Protein AF-E9EA15-F1 (afdb_monomer_lite)

Secondary structure (DSSP, 8-state):
----------EEESS--HHHHHHHHHHHHHHHHH-GGG-GGG--EEEEEEEEEEEGGGTEEEEEEEEEESSTT--SSEEEEEE-TTSEEEESSTTSPPEEPPPPPHHHHGGGGGGG-HHHHHHHHHHHHHHHHTT----------------------------TT-EE-TTT--EEEE-TTS-EEEE-TTT--EEEE-TTS-EEE-

pLDDT: mean 80.06, std 21.08, range [27.89, 97.69]

Foldseek 3Di:
DDPPPPQQAADEDDDDQPQQNVLVSVLSSCCCVPVVVLVLSQFRYKYKDDDFQADLPVLRGTWTKMWTGNDNVSDDDGWMWTAAQQQFIDIPDPPRFTARDHGHDCVSCPVNSCSNDVVVSVVSSVVSVVVVVVPPDDDDDDDDDDDDDDDDDDDDPPPDDPPPAWDADPPPRWIWGADPVRFIWTQDPRRRWIWHAPPVRDTGTD

Organism: Metarhizium acridum (strain CQMa 102) (NCBI:txid655827)

Radius of gyration: 21.07 Å; chains: 1; bounding box: 62×51×46 Å

Sequence (206 aa):
MKSTLARFRAKFTGKNVPWVRRIVDQYVAYVEEHHSELKVHKTPYAKFHGDPHASPKTNDPFHASVAFRKKKDFKGSGFSLHVYPDGTVIASKSGFPSLQMPSATAEELGDNAYWLNPQYVQQWKAQNEASSSNQSSSRGGQSSPSRGSSSDKATGKAKASDKAGYQQDPTTGAIYRYLENSAAVYLHPKYQREYYYDEEGTTVWL

Structure (mmCIF, N/CA/C/O backbone):
data_AF-E9EA15-F1
#
_entry.id   AF-E9EA15-F1
#
loop_
_atom_site.group_PDB
_atom_site.id
_atom_site.type_symbol
_atom_site.label_atom_id
_atom_site.label_alt_id
_atom_site.label_comp_id
_atom_site.label_asym_id
_atom_site.label_entity_id
_atom_site.label_seq_id
_atom_site.pdbx_PDB_ins_code
_atom_site.Cartn_x
_atom_site.Cartn_y
_atom_site.Cartn_z
_atom_site.occupancy
_atom_site.B_iso_or_equiv
_atom_site.auth_seq_id
_atom_site.auth_comp_id
_atom_site.auth_asym_id
_atom_site.auth_atom_id
_atom_site.pdbx_PDB_model_num
ATOM 1 N N . MET A 1 1 ? -31.558 12.289 3.381 1.00 40.72 1 MET A N 1
ATOM 2 C CA . MET A 1 1 ? -30.612 11.218 3.765 1.00 40.72 1 MET A CA 1
ATOM 3 C C . MET A 1 1 ? -29.443 11.866 4.495 1.00 40.72 1 MET A C 1
ATOM 5 O O . MET A 1 1 ? -28.728 12.648 3.886 1.00 40.72 1 MET A O 1
ATOM 9 N N . LYS A 1 2 ? -29.309 11.666 5.811 1.00 33.09 2 LYS A N 1
ATOM 10 C CA . LYS A 1 2 ? -28.228 12.277 6.605 1.00 33.09 2 LYS A CA 1
ATOM 11 C C . LYS A 1 2 ? -27.004 11.356 6.565 1.00 33.09 2 LYS A C 1
ATOM 13 O O . LYS A 1 2 ? -26.873 10.496 7.426 1.00 33.09 2 LYS A O 1
ATOM 18 N N . SER A 1 3 ? -26.143 11.502 5.558 1.00 41.38 3 SER A N 1
ATOM 19 C CA . SER A 1 3 ? -24.809 10.890 5.592 1.00 41.38 3 SER A CA 1
ATOM 20 C C . SER A 1 3 ? -23.832 11.883 6.215 1.00 41.38 3 SER A C 1
ATOM 22 O O . SER A 1 3 ? -23.256 12.731 5.541 1.00 41.38 3 SER A O 1
ATOM 24 N N . THR A 1 4 ? -23.703 11.818 7.535 1.00 43.78 4 THR A N 1
ATOM 25 C CA . THR A 1 4 ? -22.655 12.505 8.304 1.00 43.78 4 THR A CA 1
ATOM 26 C C . THR A 1 4 ? -21.905 11.486 9.158 1.00 43.78 4 THR A C 1
ATOM 28 O O . THR A 1 4 ? -21.628 11.709 10.333 1.00 43.78 4 THR A O 1
ATOM 31 N N . LEU A 1 5 ? -21.548 10.340 8.571 1.00 48.16 5 LEU A N 1
ATOM 32 C CA . LEU A 1 5 ? -20.448 9.548 9.112 1.00 48.16 5 LEU A CA 1
ATOM 33 C C . LEU A 1 5 ? -19.171 10.307 8.765 1.00 48.16 5 LEU A C 1
ATOM 35 O O . LEU A 1 5 ? -18.701 10.275 7.629 1.00 48.16 5 LEU A O 1
ATOM 39 N N . ALA A 1 6 ? -18.655 11.063 9.734 1.00 56.94 6 ALA A N 1
ATOM 40 C CA . ALA A 1 6 ? -17.313 11.610 9.650 1.00 56.94 6 ALA A CA 1
ATOM 41 C C . ALA A 1 6 ? -16.367 10.443 9.335 1.00 56.94 6 ALA A C 1
ATOM 43 O O . ALA A 1 6 ? -16.147 9.586 10.192 1.00 56.94 6 ALA A O 1
ATOM 44 N N . ARG A 1 7 ? -15.872 10.380 8.090 1.00 64.06 7 ARG A N 1
ATOM 45 C CA . ARG A 1 7 ? -14.913 9.358 7.661 1.00 64.06 7 ARG A CA 1
ATOM 46 C C . ARG A 1 7 ? -13.749 9.384 8.641 1.00 64.06 7 ARG A C 1
ATOM 48 O O . ARG A 1 7 ? -13.211 10.461 8.927 1.00 64.06 7 ARG A O 1
ATOM 55 N N . PHE A 1 8 ? -13.400 8.228 9.194 1.00 74.06 8 PHE A N 1
ATOM 56 C CA . PHE A 1 8 ? -12.270 8.143 10.099 1.00 74.06 8 PHE A CA 1
ATOM 57 C C . PHE A 1 8 ? -11.029 8.699 9.415 1.00 74.06 8 PHE A C 1
ATOM 59 O O . PHE A 1 8 ? -10.725 8.389 8.264 1.00 74.06 8 PHE A O 1
ATOM 66 N N . ARG A 1 9 ? -10.297 9.529 10.153 1.00 78.81 9 ARG A N 1
ATOM 67 C CA . ARG A 1 9 ? -9.036 10.084 9.690 1.00 78.81 9 ARG A CA 1
ATOM 68 C C . ARG A 1 9 ? -7.976 9.818 10.734 1.00 78.81 9 ARG A C 1
ATOM 70 O O . ARG A 1 9 ? -8.051 10.326 11.857 1.00 78.81 9 ARG A O 1
ATOM 77 N N . ALA A 1 10 ? -6.991 9.015 10.359 1.00 85.06 10 ALA A N 1
ATOM 78 C CA . ALA A 1 10 ? -5.893 8.694 11.246 1.00 85.06 10 ALA A CA 1
ATOM 79 C C . ALA A 1 10 ? -5.070 9.951 11.571 1.00 85.06 10 ALA A C 1
ATOM 81 O O . ALA A 1 10 ? -4.819 10.821 10.732 1.00 85.06 10 ALA A O 1
ATOM 82 N N . LYS A 1 11 ? -4.632 10.049 12.825 1.00 90.12 11 LYS A N 1
ATOM 83 C CA . LYS A 1 11 ? -3.738 11.092 13.325 1.00 90.12 11 LYS A CA 1
ATOM 84 C C . LYS A 1 11 ? -2.304 10.640 13.089 1.00 90.12 11 LYS A C 1
ATOM 86 O O . LYS A 1 11 ? -1.744 9.909 13.908 1.00 90.12 11 LYS A O 1
ATOM 91 N N . PHE A 1 12 ? -1.745 11.051 11.955 1.00 90.94 12 PHE A N 1
ATOM 92 C CA . PHE A 1 12 ? -0.378 10.717 11.566 1.00 90.94 12 PHE A CA 1
ATOM 93 C C . PHE A 1 12 ? 0.666 11.479 12.387 1.00 90.94 12 PHE A C 1
ATOM 95 O O . PHE A 1 12 ? 0.509 12.660 12.694 1.00 90.94 12 PHE A O 1
ATOM 102 N N . THR A 1 13 ? 1.754 10.787 12.704 1.00 89.06 13 THR A N 1
ATOM 103 C CA . THR A 1 13 ? 2.972 11.320 13.323 1.00 89.06 13 THR A CA 1
ATOM 104 C C . THR A 1 13 ? 4.206 10.759 12.609 1.00 89.06 13 THR A C 1
ATOM 106 O O . THR A 1 13 ? 4.121 9.725 11.943 1.00 89.06 13 THR A O 1
ATOM 109 N N . GLY A 1 14 ? 5.358 11.414 12.761 1.00 85.38 14 GLY A N 1
ATOM 110 C CA . GLY A 1 14 ? 6.590 11.048 12.053 1.00 85.38 14 GLY A CA 1
ATOM 111 C C . GLY A 1 14 ? 6.802 11.872 10.782 1.00 85.38 14 GLY A C 1
ATOM 112 O O . GLY A 1 14 ? 6.143 12.895 10.586 1.00 85.38 14 GLY A O 1
ATOM 113 N N . LYS A 1 15 ? 7.751 11.444 9.943 1.00 85.75 15 LYS A N 1
ATOM 114 C CA . LYS A 1 15 ? 8.070 12.132 8.688 1.00 85.75 15 LYS A CA 1
ATOM 115 C C . LYS A 1 15 ? 6.896 12.019 7.719 1.00 85.75 15 LYS A C 1
ATOM 117 O O . LYS A 1 15 ? 6.292 10.958 7.591 1.00 85.75 15 LYS A O 1
ATOM 122 N N . ASN A 1 16 ? 6.556 13.126 7.069 1.00 85.12 16 ASN A N 1
ATOM 123 C CA . ASN A 1 16 ? 5.464 13.151 6.108 1.00 85.12 16 ASN A CA 1
ATOM 124 C C . ASN A 1 16 ? 5.917 12.514 4.790 1.00 85.12 16 ASN A C 1
ATOM 126 O O . ASN A 1 16 ? 6.855 13.008 4.171 1.00 85.12 16 ASN A O 1
ATOM 130 N N . VAL A 1 17 ? 5.225 11.461 4.359 1.00 92.88 17 VAL A N 1
ATOM 131 C CA . VAL A 1 17 ? 5.412 10.834 3.046 1.00 92.88 17 VAL A CA 1
ATOM 132 C C . VAL A 1 17 ? 4.064 10.895 2.313 1.00 92.88 17 VAL A C 1
ATOM 134 O O . VAL A 1 17 ? 3.192 10.064 2.587 1.00 92.88 17 VAL A O 1
ATOM 137 N N . PRO A 1 18 ? 3.831 11.913 1.458 1.00 92.56 18 PRO A N 1
ATOM 138 C CA . PRO A 1 18 ? 2.497 12.228 0.938 1.00 92.56 18 PRO A CA 1
ATOM 139 C C . PRO A 1 18 ? 1.797 11.071 0.217 1.00 92.56 18 PRO A C 1
ATOM 141 O O . PRO A 1 18 ? 0.647 10.772 0.546 1.00 92.56 18 PRO A O 1
ATOM 144 N N . TRP A 1 19 ? 2.495 10.377 -0.687 1.00 94.69 19 TRP A N 1
ATOM 145 C CA . TRP A 1 19 ? 1.922 9.251 -1.433 1.00 94.69 19 TRP A CA 1
ATOM 146 C C . TRP A 1 19 ? 1.496 8.107 -0.509 1.00 94.69 19 TRP A C 1
ATOM 148 O O . TRP A 1 19 ? 0.400 7.568 -0.645 1.00 94.69 19 TRP A O 1
ATOM 158 N N . VAL A 1 20 ? 2.303 7.800 0.513 1.00 96.12 20 VAL A N 1
ATOM 159 C CA . VAL A 1 20 ? 1.968 6.766 1.502 1.00 96.12 20 VAL A CA 1
ATOM 160 C C . VAL A 1 20 ? 0.741 7.183 2.294 1.00 96.12 20 VAL A C 1
ATOM 162 O O . VAL A 1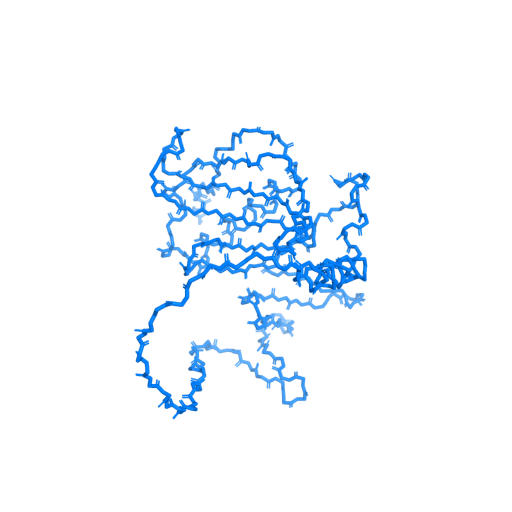 20 ? -0.158 6.376 2.502 1.00 96.12 20 VAL A O 1
ATOM 165 N N . ARG A 1 21 ? 0.670 8.446 2.730 1.00 94.81 21 ARG A N 1
ATOM 166 C CA . ARG A 1 21 ? -0.487 8.952 3.475 1.00 94.81 21 ARG A CA 1
ATOM 167 C C . ARG A 1 21 ? -1.773 8.815 2.663 1.00 94.81 21 ARG A C 1
ATOM 169 O O . ARG A 1 21 ? -2.762 8.329 3.201 1.00 94.81 21 ARG A O 1
ATOM 176 N N . ARG A 1 22 ? -1.744 9.205 1.386 1.00 94.44 22 ARG A N 1
ATOM 177 C CA . ARG A 1 22 ? -2.877 9.079 0.459 1.00 94.44 22 ARG A CA 1
ATOM 178 C C . ARG A 1 22 ? -3.333 7.625 0.330 1.00 94.44 22 ARG A C 1
ATOM 180 O O . ARG A 1 22 ? -4.514 7.344 0.513 1.00 94.44 22 ARG A O 1
ATOM 187 N N . ILE A 1 23 ? -2.400 6.710 0.067 1.00 95.50 23 ILE A N 1
ATOM 188 C CA . ILE A 1 23 ? -2.689 5.276 -0.078 1.00 95.50 23 ILE A CA 1
ATOM 189 C C . ILE A 1 23 ? -3.246 4.686 1.223 1.00 95.50 23 ILE A C 1
ATOM 191 O O . ILE A 1 23 ? -4.215 3.931 1.205 1.00 95.50 23 ILE A O 1
ATOM 195 N N . VAL A 1 24 ? -2.674 5.052 2.370 1.00 95.44 24 VAL A N 1
ATOM 196 C CA . VAL A 1 24 ? -3.135 4.580 3.679 1.00 95.44 24 VAL A CA 1
ATOM 197 C C . VAL A 1 24 ? -4.527 5.111 4.014 1.00 95.44 24 VAL A C 1
ATOM 199 O O . VAL A 1 24 ? -5.347 4.350 4.523 1.00 95.44 24 VAL A O 1
ATOM 202 N N . ASP A 1 25 ? -4.819 6.380 3.723 1.00 93.38 25 ASP A N 1
ATOM 203 C CA . ASP A 1 25 ? -6.155 6.949 3.928 1.00 93.38 25 ASP A CA 1
ATOM 204 C C . ASP A 1 25 ? -7.203 6.196 3.076 1.00 93.38 25 ASP A C 1
ATOM 206 O O . ASP A 1 25 ? -8.284 5.882 3.575 1.00 93.38 25 ASP A O 1
ATOM 210 N N . GLN A 1 26 ? -6.869 5.823 1.832 1.00 92.88 26 GLN A N 1
ATOM 211 C CA . GLN A 1 26 ? -7.737 5.010 0.964 1.00 92.88 26 GLN A CA 1
ATOM 212 C C . GLN A 1 26 ? -7.909 3.576 1.476 1.00 92.88 26 GLN A C 1
ATOM 214 O O . GLN A 1 26 ? -9.034 3.085 1.552 1.00 92.88 26 GLN A O 1
ATOM 219 N N . TYR A 1 27 ? -6.817 2.925 1.889 1.00 94.06 27 TYR A N 1
ATOM 220 C CA . TYR A 1 27 ? -6.858 1.593 2.492 1.00 94.06 27 TYR A CA 1
ATOM 221 C C . TYR A 1 27 ? -7.781 1.572 3.713 1.00 94.06 27 TYR A C 1
ATOM 223 O O . TYR A 1 27 ? -8.635 0.699 3.845 1.00 94.06 27 TYR A O 1
ATOM 231 N N . VAL A 1 28 ? -7.632 2.548 4.613 1.00 93.50 28 VAL A N 1
ATOM 232 C CA . VAL A 1 28 ? -8.446 2.614 5.826 1.00 93.50 28 VAL A CA 1
ATOM 233 C C . VAL A 1 28 ? -9.912 2.868 5.493 1.00 93.50 28 VAL A C 1
ATOM 235 O O . VAL A 1 28 ? -10.764 2.197 6.068 1.00 93.50 28 VAL A O 1
ATOM 238 N N . ALA A 1 29 ? -10.208 3.774 4.558 1.00 91.19 29 ALA A N 1
ATOM 239 C CA . ALA A 1 29 ? -11.579 4.012 4.115 1.00 91.19 29 ALA A CA 1
ATOM 240 C C . ALA A 1 29 ? -12.225 2.728 3.567 1.00 91.19 29 ALA A C 1
ATOM 242 O O . ALA A 1 29 ? -13.321 2.373 3.995 1.00 91.19 29 ALA A O 1
ATOM 243 N N . TYR A 1 30 ? -11.510 1.989 2.710 1.00 91.12 30 TYR A N 1
ATOM 244 C CA . TYR A 1 30 ? -11.986 0.717 2.166 1.00 91.12 30 TYR A CA 1
ATOM 245 C C . TYR A 1 30 ? -12.266 -0.306 3.271 1.00 91.12 30 TYR A C 1
ATOM 247 O O . TYR A 1 30 ? -13.325 -0.931 3.289 1.00 91.12 30 TYR A O 1
ATOM 255 N N . VAL A 1 31 ? -11.331 -0.467 4.214 1.00 91.44 31 VAL A N 1
ATOM 256 C CA . VAL A 1 31 ? -11.466 -1.423 5.321 1.00 91.44 31 VAL A CA 1
ATOM 257 C C . VAL A 1 31 ? -12.604 -1.037 6.264 1.00 91.44 31 VAL A C 1
ATOM 259 O O . VAL A 1 31 ? -13.299 -1.915 6.759 1.00 91.44 31 VAL A O 1
ATOM 262 N N . GLU A 1 32 ? -12.842 0.245 6.524 1.00 89.50 32 GLU A N 1
ATOM 263 C CA . GLU A 1 32 ? -13.988 0.646 7.345 1.00 89.50 32 GLU A CA 1
ATOM 264 C C . GLU A 1 32 ? -15.333 0.368 6.679 1.00 89.50 32 GLU A C 1
ATOM 266 O O . GLU A 1 32 ? -16.276 -0.024 7.367 1.00 89.50 32 GLU A O 1
ATOM 271 N N . GLU A 1 33 ? -15.408 0.552 5.363 1.00 88.19 33 GLU A N 1
ATOM 272 C CA . GLU A 1 33 ? -16.624 0.343 4.582 1.00 88.19 33 GLU A CA 1
ATOM 273 C C . GLU A 1 33 ? -16.935 -1.146 4.379 1.00 88.19 33 GLU A C 1
ATOM 275 O O . GLU A 1 33 ? -18.062 -1.578 4.612 1.00 88.19 33 GLU A O 1
ATOM 280 N N . HIS A 1 34 ? -15.930 -1.946 4.017 1.00 87.31 34 HIS A N 1
ATOM 281 C CA . HIS A 1 34 ? -16.119 -3.339 3.594 1.00 87.31 34 HIS A CA 1
ATOM 282 C C . HIS A 1 34 ? -15.762 -4.371 4.673 1.00 87.31 34 HIS A C 1
ATOM 284 O O . HIS A 1 34 ? -16.161 -5.528 4.571 1.00 87.31 34 HIS A O 1
ATOM 290 N N . HIS A 1 35 ? -15.028 -3.960 5.713 1.00 87.50 35 HIS A N 1
ATOM 291 C CA . HIS A 1 35 ? -14.516 -4.829 6.780 1.00 87.50 35 HIS A CA 1
ATOM 292 C C . HIS A 1 35 ? -14.704 -4.196 8.170 1.00 87.50 35 HIS A C 1
ATOM 294 O O . HIS A 1 35 ? -13.790 -4.132 9.006 1.00 87.50 35 HIS A O 1
ATOM 300 N N . SER A 1 36 ? -15.909 -3.679 8.426 1.00 87.19 36 SER A N 1
ATOM 301 C CA . SER A 1 36 ? -16.259 -2.961 9.661 1.00 87.19 36 SER A CA 1
ATOM 302 C C . SER A 1 36 ? -15.978 -3.757 10.954 1.00 87.19 36 SER A C 1
ATOM 304 O O . SER A 1 36 ? -15.695 -3.172 12.009 1.00 87.19 36 SER A O 1
ATOM 306 N N . GLU A 1 37 ? -15.961 -5.092 10.881 1.00 90.75 37 GLU A N 1
ATOM 307 C CA . GLU A 1 37 ? -15.609 -6.013 11.964 1.00 90.75 37 GLU A CA 1
ATOM 308 C C . GLU A 1 37 ? -14.176 -5.826 12.485 1.00 90.75 37 GLU A C 1
ATOM 310 O O . GLU A 1 37 ? -13.915 -6.077 13.669 1.00 90.75 37 GLU A O 1
ATOM 315 N N . LEU A 1 38 ? -13.266 -5.313 11.647 1.00 90.44 38 LEU A N 1
ATOM 316 C CA . LEU A 1 38 ? -11.866 -5.048 11.992 1.00 90.44 38 LEU A CA 1
ATOM 317 C C . LEU A 1 38 ? -11.686 -3.795 12.862 1.00 90.44 38 LEU A C 1
ATOM 319 O O . LEU A 1 38 ? -10.645 -3.633 13.505 1.00 90.44 38 LEU A O 1
ATOM 323 N N . LYS A 1 39 ? -12.716 -2.939 12.957 1.00 89.44 39 LYS A N 1
ATOM 324 C CA . LYS A 1 39 ? -12.802 -1.794 13.887 1.00 89.44 39 LYS A CA 1
ATOM 325 C C . LYS A 1 39 ? -11.577 -0.868 13.835 1.00 89.44 39 LYS A C 1
ATOM 327 O O . LYS A 1 39 ? -11.062 -0.462 14.883 1.00 89.44 39 LYS A O 1
ATOM 332 N N . VAL A 1 40 ? -11.123 -0.517 12.629 1.00 90.25 40 VAL A N 1
ATOM 333 C CA . VAL A 1 40 ? -9.935 0.336 12.401 1.00 90.25 40 VAL A CA 1
ATOM 334 C C . VAL A 1 40 ? -10.044 1.694 13.096 1.00 90.25 40 VAL A C 1
ATOM 336 O O . VAL A 1 40 ? -9.056 2.166 13.666 1.00 90.25 40 VAL A O 1
ATOM 339 N N . HIS A 1 41 ? -11.259 2.241 13.202 1.00 88.81 41 HIS A N 1
ATOM 340 C CA . HIS A 1 41 ? -11.552 3.450 13.972 1.00 88.81 41 HIS A CA 1
ATOM 341 C C . HIS A 1 41 ? -11.053 3.425 15.430 1.00 88.81 41 HIS A C 1
ATOM 343 O O . HIS A 1 41 ? -10.802 4.473 16.027 1.00 88.81 41 HIS A O 1
ATOM 349 N N . LYS A 1 42 ? -10.873 2.239 16.035 1.00 90.50 42 LYS A N 1
ATOM 350 C CA . LYS A 1 42 ? -10.353 2.099 17.408 1.00 90.50 42 LYS A CA 1
ATOM 351 C C . LYS A 1 42 ? -8.848 2.325 17.516 1.00 90.50 42 LYS A C 1
ATOM 353 O O . LYS A 1 42 ? -8.341 2.422 18.633 1.00 90.50 42 LYS A O 1
ATOM 358 N N . THR A 1 43 ? -8.130 2.408 16.402 1.00 92.44 43 THR A N 1
ATOM 359 C CA . THR A 1 43 ? -6.689 2.688 16.346 1.00 92.44 43 THR A CA 1
ATOM 360 C C . THR A 1 43 ? -6.409 4.007 15.617 1.00 92.44 43 THR A C 1
ATOM 362 O O . THR A 1 43 ? -5.832 3.990 14.534 1.00 92.44 43 THR A O 1
ATOM 365 N N . PRO A 1 44 ? -6.801 5.166 16.184 1.00 93.00 44 PRO A N 1
ATOM 366 C CA . PRO A 1 44 ? -6.749 6.458 15.498 1.00 93.00 44 PRO A CA 1
ATOM 367 C C . PRO A 1 44 ? -5.350 7.040 15.316 1.00 93.00 44 PRO A C 1
ATOM 369 O O . PRO A 1 44 ? -5.220 8.054 14.639 1.00 93.00 44 PRO A O 1
ATOM 372 N N . TYR A 1 45 ? -4.311 6.473 15.925 1.00 94.81 45 TYR A N 1
ATOM 373 C CA . TYR A 1 45 ? -2.961 7.029 15.854 1.00 94.81 45 TYR A CA 1
ATOM 374 C C . TYR A 1 45 ? -2.122 6.244 14.855 1.00 94.81 45 TYR A C 1
ATOM 376 O O . TYR A 1 45 ? -1.914 5.047 15.048 1.00 94.81 45 TYR A O 1
ATOM 384 N N . ALA A 1 46 ? -1.626 6.927 13.823 1.00 95.38 46 ALA A N 1
ATOM 385 C CA . ALA A 1 46 ? -0.759 6.360 12.796 1.00 95.38 46 ALA A CA 1
ATOM 386 C C . ALA A 1 46 ? 0.657 6.952 12.888 1.00 95.38 46 ALA A C 1
ATOM 388 O O . ALA A 1 46 ? 0.828 8.143 13.161 1.00 95.38 46 ALA A O 1
ATOM 389 N N . LYS A 1 47 ? 1.691 6.139 12.677 1.00 95.44 47 LYS A N 1
ATOM 390 C CA . LYS A 1 47 ? 3.087 6.596 12.674 1.00 95.44 47 LYS A CA 1
ATOM 391 C C . LYS A 1 47 ? 3.861 5.980 11.526 1.00 95.44 47 LYS A C 1
ATOM 393 O O . LYS A 1 47 ? 3.871 4.758 11.388 1.00 95.44 47 LYS A O 1
ATOM 398 N N . PHE A 1 48 ? 4.542 6.831 10.766 1.00 94.31 48 PHE A N 1
ATOM 399 C CA . PHE A 1 48 ? 5.526 6.406 9.775 1.00 94.31 48 PHE A CA 1
ATOM 400 C C . PHE A 1 48 ? 6.796 5.912 10.473 1.00 94.31 48 PHE A C 1
ATOM 402 O O . PHE A 1 48 ? 7.333 6.578 11.367 1.00 94.31 48 PHE A O 1
ATOM 409 N N . HIS A 1 49 ? 7.262 4.733 10.076 1.00 88.81 49 HIS A N 1
ATOM 410 C CA . HIS A 1 49 ? 8.513 4.152 10.540 1.00 88.81 49 HIS A CA 1
ATOM 411 C C . HIS A 1 49 ? 9.635 4.467 9.555 1.00 88.81 49 HIS A C 1
ATOM 413 O O . HIS A 1 49 ? 9.796 3.774 8.556 1.00 88.81 49 HIS A O 1
ATOM 419 N N . GLY A 1 50 ? 10.418 5.497 9.883 1.00 87.00 50 GLY A N 1
ATOM 420 C CA . GLY A 1 50 ? 11.552 5.921 9.066 1.00 87.00 50 GLY A CA 1
ATOM 421 C C . GLY A 1 50 ? 11.136 6.444 7.693 1.00 87.00 50 GLY A C 1
ATOM 422 O O . GLY A 1 50 ? 9.975 6.790 7.465 1.00 87.00 50 GLY A O 1
ATOM 423 N N . ASP A 1 51 ? 12.123 6.520 6.809 1.00 92.06 51 ASP A N 1
ATOM 424 C CA . ASP A 1 51 ? 11.918 6.803 5.395 1.00 92.06 51 ASP A CA 1
ATOM 425 C C . ASP A 1 51 ? 11.524 5.539 4.627 1.00 92.06 51 ASP A C 1
ATOM 427 O O . ASP A 1 51 ? 11.913 4.438 5.037 1.00 92.06 51 ASP A O 1
ATOM 431 N N . PRO A 1 52 ? 10.775 5.664 3.515 1.00 96.06 52 PRO A N 1
ATOM 432 C CA . PRO A 1 52 ? 10.592 4.554 2.598 1.00 96.06 52 PRO A CA 1
ATOM 433 C C . PRO A 1 52 ? 11.953 4.013 2.150 1.00 96.06 52 PRO A C 1
ATOM 435 O O . PRO A 1 52 ? 12.858 4.779 1.819 1.00 96.06 52 PRO A O 1
ATOM 438 N N . HIS A 1 53 ? 12.110 2.697 2.194 1.00 95.94 53 HIS A N 1
ATOM 439 C CA . HIS A 1 53 ? 13.372 2.030 1.898 1.00 95.94 53 HIS A CA 1
ATOM 440 C C . HIS A 1 53 ? 13.111 0.630 1.358 1.00 95.94 53 HIS A C 1
ATOM 442 O O . HIS A 1 53 ? 12.056 0.041 1.590 1.00 95.94 53 HIS A O 1
ATOM 448 N N . ALA A 1 54 ? 14.091 0.088 0.642 1.00 96.25 54 ALA A N 1
ATOM 449 C CA . ALA A 1 54 ? 14.135 -1.332 0.334 1.00 96.25 54 ALA A CA 1
ATOM 450 C C . ALA A 1 54 ? 14.913 -2.065 1.433 1.00 96.25 54 ALA A C 1
ATOM 452 O O . ALA A 1 54 ? 15.848 -1.513 2.016 1.00 96.25 54 ALA A O 1
ATOM 453 N N . SER A 1 55 ? 14.552 -3.318 1.691 1.00 94.25 55 SER A N 1
ATOM 454 C CA . SER A 1 55 ? 15.218 -4.180 2.666 1.00 94.25 55 SER A CA 1
ATOM 455 C C . SER A 1 55 ? 15.833 -5.395 1.960 1.00 94.25 55 SER A C 1
ATOM 457 O O . SER A 1 55 ? 15.195 -6.449 1.895 1.00 94.25 55 SER A O 1
ATOM 459 N N . PRO A 1 56 ? 17.087 -5.294 1.460 1.00 93.44 56 PRO A N 1
ATOM 460 C CA . PRO A 1 56 ? 17.769 -6.396 0.771 1.00 93.44 56 PRO A CA 1
ATOM 461 C C . PRO A 1 56 ? 17.813 -7.683 1.601 1.00 93.44 56 PRO A C 1
ATOM 463 O O . PRO A 1 56 ? 17.597 -8.772 1.085 1.00 93.44 56 PRO A O 1
ATOM 466 N N . LYS A 1 57 ? 18.015 -7.551 2.921 1.00 90.88 57 LYS A N 1
ATOM 467 C CA . LYS A 1 57 ? 18.113 -8.682 3.856 1.00 90.88 57 LYS A CA 1
ATOM 468 C C . LYS A 1 57 ? 16.860 -9.562 3.882 1.00 90.88 57 LYS A C 1
ATOM 470 O O . LYS A 1 57 ? 16.968 -10.759 4.116 1.00 90.88 57 LYS A O 1
ATOM 475 N N . THR A 1 58 ? 15.685 -8.970 3.702 1.00 89.94 58 THR A N 1
ATOM 476 C CA . THR A 1 58 ? 14.399 -9.684 3.715 1.00 89.94 58 THR A CA 1
ATOM 477 C C . THR A 1 58 ? 13.813 -9.831 2.317 1.00 89.94 58 THR A C 1
ATOM 479 O O . THR A 1 58 ? 12.662 -10.235 2.190 1.00 89.94 58 THR A O 1
ATOM 482 N N . ASN A 1 59 ? 14.583 -9.475 1.283 1.00 93.00 59 ASN A N 1
ATOM 483 C CA . ASN A 1 59 ? 14.131 -9.371 -0.099 1.00 93.00 59 ASN A CA 1
ATOM 484 C C . ASN A 1 59 ? 12.814 -8.581 -0.265 1.00 93.00 59 ASN A C 1
ATOM 486 O O . ASN A 1 59 ? 11.969 -8.887 -1.111 1.00 93.00 59 ASN A O 1
ATOM 490 N N . ASP A 1 60 ? 12.624 -7.562 0.575 1.00 93.94 60 ASP A N 1
ATOM 491 C CA . ASP A 1 60 ? 11.424 -6.730 0.566 1.00 93.94 60 ASP A CA 1
ATOM 492 C C . ASP A 1 60 ? 11.739 -5.452 -0.225 1.00 93.94 60 ASP A C 1
ATOM 494 O O . ASP A 1 60 ? 12.638 -4.703 0.179 1.00 93.94 60 ASP A O 1
ATOM 498 N N . PRO A 1 61 ? 11.091 -5.213 -1.382 1.00 96.00 61 PRO A N 1
ATOM 499 C CA . PRO A 1 61 ? 11.402 -4.073 -2.236 1.00 96.00 61 PRO A CA 1
ATOM 500 C C . PRO A 1 61 ? 11.026 -2.761 -1.545 1.00 96.00 61 PRO A C 1
ATOM 502 O O . PRO A 1 61 ? 10.510 -2.749 -0.427 1.00 96.00 61 PRO A O 1
ATOM 505 N N . PHE A 1 62 ? 11.303 -1.638 -2.201 1.00 97.50 62 PHE A N 1
ATOM 506 C CA . PHE A 1 62 ? 11.051 -0.320 -1.631 1.00 97.50 62 PHE A CA 1
ATOM 507 C C . PHE A 1 62 ? 9.610 -0.154 -1.156 1.00 97.50 62 PHE A C 1
ATOM 509 O O . PHE A 1 62 ? 8.664 -0.306 -1.928 1.00 97.50 62 PHE A O 1
ATOM 516 N N . HIS A 1 63 ? 9.460 0.154 0.127 1.00 97.06 63 HIS A N 1
ATOM 517 C CA . HIS A 1 63 ? 8.171 0.303 0.779 1.00 97.06 63 HIS A CA 1
ATOM 518 C C . HIS A 1 63 ? 8.264 1.289 1.940 1.00 97.06 63 HIS A C 1
ATOM 520 O O . HIS A 1 63 ? 9.336 1.581 2.471 1.00 97.06 63 HIS A O 1
ATOM 526 N N . ALA A 1 64 ? 7.109 1.781 2.368 1.00 97.06 64 ALA A N 1
ATOM 527 C CA . ALA A 1 64 ? 6.952 2.508 3.613 1.00 97.06 64 ALA A CA 1
ATOM 528 C C . ALA A 1 64 ? 6.236 1.640 4.647 1.00 97.06 64 ALA A C 1
ATOM 530 O O . ALA A 1 64 ? 5.350 0.855 4.313 1.00 97.06 64 ALA A O 1
ATOM 531 N N . SER A 1 65 ? 6.585 1.822 5.918 1.00 95.94 65 SER A N 1
ATOM 532 C CA . SER A 1 65 ? 5.942 1.131 7.034 1.00 95.94 65 SER A CA 1
ATOM 533 C C . SER A 1 65 ? 5.119 2.104 7.876 1.00 95.94 65 SER A C 1
ATOM 535 O O . SER A 1 65 ? 5.637 3.121 8.346 1.00 95.94 65 SER A O 1
ATOM 537 N N . VAL A 1 66 ? 3.844 1.787 8.114 1.00 96.44 66 VAL A N 1
ATOM 538 C CA . VAL A 1 66 ? 2.936 2.610 8.933 1.00 96.44 66 VAL A CA 1
ATOM 539 C C . VAL A 1 66 ? 2.332 1.783 10.055 1.00 96.44 66 VAL A C 1
ATOM 541 O O . VAL A 1 66 ? 1.673 0.781 9.804 1.00 96.44 66 VAL A O 1
ATOM 544 N N . ALA A 1 67 ? 2.520 2.200 11.305 1.00 95.69 67 ALA A N 1
ATOM 545 C CA . ALA A 1 67 ? 1.925 1.543 12.466 1.00 95.69 67 ALA A CA 1
ATOM 546 C C . ALA A 1 67 ? 0.669 2.273 12.940 1.00 95.69 67 ALA A C 1
ATOM 548 O O . ALA A 1 67 ? 0.694 3.485 13.121 1.00 95.69 67 ALA A O 1
ATOM 549 N N . PHE A 1 68 ? -0.390 1.519 13.229 1.00 95.94 68 PHE A N 1
ATOM 550 C CA . PHE A 1 68 ? -1.651 2.002 13.790 1.00 95.94 68 PHE A CA 1
ATOM 551 C C . PHE A 1 68 ? -1.814 1.551 15.234 1.00 95.94 68 PHE A C 1
ATOM 553 O O . PHE A 1 68 ? -1.620 0.372 15.540 1.00 95.94 68 PHE A O 1
ATOM 560 N N . ARG A 1 69 ? -2.173 2.457 16.146 1.00 95.62 69 ARG A N 1
ATOM 561 C CA . ARG A 1 69 ? -2.312 2.173 17.584 1.00 95.62 69 ARG A CA 1
ATOM 562 C C . ARG A 1 69 ? -3.505 2.897 18.201 1.00 95.62 69 ARG A C 1
ATOM 564 O O . ARG A 1 69 ? -3.996 3.901 17.690 1.00 95.62 69 ARG A O 1
ATOM 571 N N . LYS A 1 70 ? -3.964 2.370 19.342 1.00 93.75 70 LYS A N 1
ATOM 572 C CA . LYS A 1 70 ? -5.050 2.961 20.147 1.00 93.75 70 LYS A CA 1
ATOM 573 C C . LYS A 1 70 ? -4.614 4.208 20.913 1.00 93.75 70 LYS A C 1
ATOM 575 O O . LYS A 1 70 ? -5.449 5.045 21.223 1.00 93.75 70 LYS A O 1
ATOM 580 N N . LYS A 1 71 ? -3.324 4.308 21.249 1.00 92.69 71 LYS A N 1
ATOM 581 C CA . LYS A 1 71 ? -2.738 5.377 22.066 1.00 92.69 71 LYS A CA 1
ATOM 582 C C . LYS A 1 71 ? -1.662 6.130 21.281 1.00 92.69 71 LYS A C 1
ATOM 584 O O . LYS A 1 71 ? -0.953 5.532 20.473 1.00 92.69 71 LYS A O 1
ATOM 589 N N . LYS A 1 72 ? -1.523 7.433 21.555 1.00 92.25 72 LYS A N 1
ATOM 590 C CA . LYS A 1 72 ? -0.562 8.339 20.892 1.00 92.25 72 LYS A CA 1
ATOM 591 C C . LYS A 1 72 ? 0.903 8.023 21.214 1.00 92.25 72 LYS A C 1
ATOM 593 O O . LYS A 1 72 ? 1.780 8.386 20.444 1.00 92.25 72 LYS A O 1
ATOM 598 N N . ASP A 1 73 ? 1.176 7.355 22.331 1.00 90.94 73 ASP A N 1
ATOM 599 C CA . ASP A 1 73 ? 2.521 6.899 22.708 1.00 90.94 73 ASP A CA 1
ATOM 600 C C . ASP A 1 73 ? 2.975 5.653 21.921 1.00 90.94 73 ASP A C 1
ATOM 602 O O . ASP A 1 73 ? 4.082 5.161 22.127 1.00 90.94 73 ASP A O 1
ATOM 606 N N . PHE A 1 74 ? 2.123 5.145 21.022 1.00 90.06 74 PHE A N 1
ATOM 607 C CA . PHE A 1 74 ? 2.335 3.953 20.201 1.00 90.06 74 PHE A CA 1
ATOM 608 C C . PHE A 1 74 ? 2.621 2.668 20.995 1.00 90.06 74 PHE A C 1
ATOM 610 O O . PHE A 1 74 ? 3.082 1.677 20.425 1.00 90.06 74 PHE A O 1
ATOM 617 N N . LYS A 1 75 ? 2.282 2.637 22.291 1.00 87.56 75 LYS A N 1
ATOM 618 C CA . LYS A 1 75 ? 2.392 1.433 23.120 1.00 87.56 75 LYS A CA 1
ATOM 619 C C . LYS A 1 75 ? 1.178 0.517 22.943 1.00 87.56 75 LYS A C 1
ATOM 621 O O . LYS A 1 75 ? 0.047 0.961 22.729 1.00 87.56 75 LYS A O 1
ATOM 626 N N . GLY A 1 76 ? 1.412 -0.785 23.100 1.00 85.00 76 GLY A N 1
ATOM 627 C CA . GLY A 1 76 ? 0.373 -1.814 23.098 1.00 85.00 76 GLY A CA 1
ATOM 628 C C . GLY A 1 76 ? -0.063 -2.283 21.707 1.00 85.00 76 GLY A C 1
ATOM 629 O O . GLY A 1 76 ? 0.646 -2.130 20.713 1.00 85.00 76 GLY A O 1
ATOM 630 N N . SER A 1 77 ? -1.242 -2.907 21.657 1.00 87.62 77 SER A N 1
ATOM 631 C CA . SER A 1 77 ? -1.750 -3.608 20.475 1.00 87.62 77 SER A CA 1
ATOM 632 C C . SER A 1 77 ? -2.163 -2.667 19.340 1.00 87.62 77 SER A C 1
ATOM 634 O O . SER A 1 77 ? -2.805 -1.638 19.575 1.00 87.62 77 SER A O 1
ATOM 636 N N . GLY A 1 78 ? -1.930 -3.107 18.108 1.00 92.19 78 GLY A N 1
ATOM 637 C CA . GLY A 1 78 ? -2.460 -2.501 16.893 1.00 92.19 78 GLY A CA 1
ATOM 638 C C . GLY A 1 78 ? -2.111 -3.347 15.676 1.00 92.19 78 GLY A C 1
ATOM 639 O O . GLY A 1 78 ? -1.975 -4.562 15.807 1.00 92.19 78 GLY A O 1
ATOM 640 N N . PHE A 1 79 ? -1.959 -2.715 14.520 1.00 94.44 79 PHE A N 1
ATOM 641 C CA . PHE A 1 79 ? -1.474 -3.358 13.297 1.00 94.44 79 PHE A CA 1
ATOM 642 C C . PHE A 1 79 ? -0.457 -2.447 12.602 1.00 94.44 79 PHE A C 1
ATOM 644 O O . PHE A 1 79 ? -0.256 -1.302 13.022 1.00 94.44 79 PHE A O 1
ATOM 651 N N . SER A 1 80 ? 0.236 -2.955 11.592 1.00 95.19 80 SER A N 1
ATOM 652 C CA . SER A 1 80 ? 1.051 -2.136 10.696 1.00 95.19 80 SER A CA 1
ATOM 653 C C . SER A 1 80 ? 0.766 -2.485 9.246 1.00 95.19 80 SER A C 1
ATOM 655 O O . SER A 1 80 ? 0.239 -3.557 8.961 1.00 95.19 80 SER A O 1
ATOM 657 N N . LEU A 1 81 ? 1.096 -1.559 8.356 1.00 97.12 81 LEU A N 1
ATOM 658 C CA . LEU A 1 81 ? 0.986 -1.700 6.914 1.00 97.12 81 LEU A CA 1
ATOM 659 C C . LEU A 1 81 ? 2.373 -1.539 6.295 1.00 97.12 81 LEU A C 1
ATOM 661 O O . LEU A 1 81 ? 3.089 -0.607 6.666 1.00 97.12 81 LEU A O 1
ATOM 665 N N . HIS A 1 82 ? 2.708 -2.414 5.353 1.00 97.25 82 HIS A N 1
ATOM 666 C CA . HIS A 1 82 ? 3.733 -2.187 4.340 1.00 97.25 82 HIS A CA 1
ATOM 667 C C . HIS A 1 82 ? 3.030 -1.625 3.109 1.00 97.25 82 HIS A C 1
ATOM 669 O O . HIS A 1 82 ? 2.053 -2.205 2.634 1.00 97.25 82 HIS A O 1
ATOM 675 N N . VAL A 1 83 ? 3.488 -0.472 2.638 1.00 97.69 83 VAL A N 1
ATOM 676 C CA . VAL A 1 83 ? 2.880 0.269 1.534 1.00 97.69 83 VAL A CA 1
ATOM 677 C C . VAL A 1 83 ? 3.918 0.413 0.436 1.00 97.69 83 VAL A C 1
ATOM 679 O O . VAL A 1 83 ? 4.966 1.022 0.655 1.00 97.69 83 VAL A O 1
ATOM 682 N N . TYR A 1 84 ? 3.626 -0.151 -0.726 1.00 97.50 84 TYR A N 1
ATOM 683 C CA . TYR A 1 84 ? 4.525 -0.183 -1.870 1.00 97.50 84 TYR A CA 1
ATOM 684 C C . TYR A 1 84 ? 4.143 0.905 -2.889 1.00 97.50 84 TYR A C 1
ATOM 686 O O . TYR A 1 84 ? 2.965 1.265 -2.984 1.00 97.50 84 TYR A O 1
ATOM 694 N N . PRO A 1 85 ? 5.110 1.442 -3.657 1.00 96.75 85 PRO A N 1
ATOM 695 C CA . PRO A 1 85 ? 4.856 2.465 -4.671 1.00 96.75 85 PRO A CA 1
ATOM 696 C C . PRO A 1 85 ? 3.852 2.045 -5.739 1.00 96.75 85 PRO A C 1
ATOM 698 O O . PRO A 1 85 ? 3.082 2.872 -6.212 1.00 96.75 85 PRO A O 1
ATOM 701 N N . ASP A 1 86 ? 3.816 0.7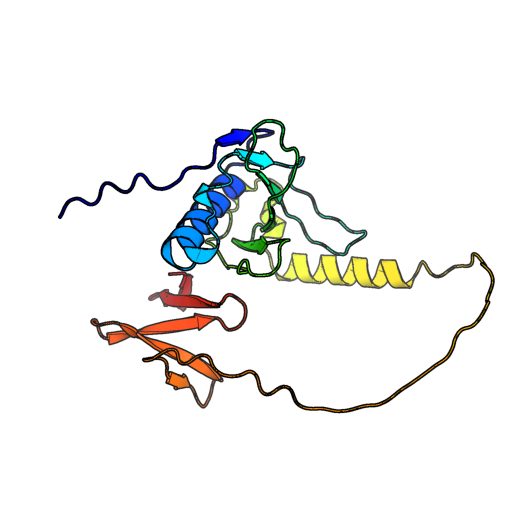61 -6.089 1.00 94.62 86 ASP A N 1
ATOM 702 C CA . ASP A 1 86 ? 2.847 0.214 -7.039 1.00 94.62 86 ASP A CA 1
ATOM 703 C C . ASP A 1 86 ? 1.405 0.244 -6.507 1.00 94.62 86 ASP A C 1
ATOM 705 O O . ASP A 1 86 ? 0.480 -0.058 -7.252 1.00 94.62 86 ASP A O 1
ATOM 709 N N . GLY A 1 87 ? 1.191 0.637 -5.248 1.00 94.38 87 GLY A N 1
ATOM 710 C CA . GLY A 1 87 ? -0.112 0.683 -4.598 1.00 94.38 87 GLY A CA 1
ATOM 711 C C . GLY A 1 87 ? -0.453 -0.579 -3.814 1.00 94.38 87 GLY A C 1
ATOM 712 O O . GLY A 1 87 ? -1.489 -0.616 -3.151 1.00 94.38 87 GLY A O 1
ATOM 713 N N . THR A 1 88 ? 0.402 -1.601 -3.830 1.00 95.94 88 THR A N 1
ATOM 714 C CA . THR A 1 88 ? 0.217 -2.775 -2.980 1.00 95.94 88 THR A CA 1
ATOM 715 C C . THR A 1 88 ? 0.276 -2.338 -1.513 1.00 95.94 88 THR A C 1
ATOM 717 O O . THR A 1 88 ? 1.186 -1.624 -1.089 1.00 95.94 88 THR A O 1
ATOM 720 N N . VAL A 1 89 ? -0.687 -2.781 -0.708 1.00 96.88 89 VAL A N 1
ATOM 721 C CA . VAL A 1 89 ? -0.715 -2.574 0.742 1.00 96.88 89 VAL A CA 1
ATOM 722 C C . VAL A 1 89 ? -0.862 -3.922 1.427 1.00 96.88 89 VAL A C 1
ATOM 724 O O . VAL A 1 89 ? -1.838 -4.637 1.205 1.00 96.88 89 VAL A O 1
ATOM 727 N N . ILE A 1 90 ? 0.099 -4.261 2.283 1.00 95.56 90 ILE A N 1
ATOM 728 C CA . ILE A 1 90 ? 0.120 -5.516 3.036 1.00 95.56 90 ILE A CA 1
ATOM 729 C C . ILE A 1 90 ? 0.013 -5.200 4.520 1.00 95.56 90 ILE A C 1
ATOM 731 O O . ILE A 1 90 ? 0.865 -4.515 5.088 1.00 95.56 90 ILE A O 1
ATOM 735 N N . ALA A 1 91 ? -1.018 -5.725 5.174 1.00 94.88 91 ALA A N 1
ATOM 736 C CA . ALA A 1 91 ? -1.145 -5.627 6.618 1.00 94.88 91 ALA A CA 1
ATOM 737 C C . ALA A 1 91 ? -0.320 -6.713 7.324 1.00 94.88 91 ALA A C 1
ATOM 739 O O . ALA A 1 91 ? -0.363 -7.884 6.962 1.00 94.88 91 ALA A O 1
ATOM 740 N N . SER A 1 92 ? 0.390 -6.340 8.389 1.00 90.50 92 SER A N 1
ATOM 741 C CA . SER A 1 92 ? 1.176 -7.281 9.203 1.00 90.50 92 SER A CA 1
ATOM 742 C C . SER A 1 92 ? 0.325 -8.185 10.093 1.00 90.50 92 SER A C 1
ATOM 744 O O . SER A 1 92 ? 0.803 -9.197 10.602 1.00 90.50 92 SER A O 1
ATOM 746 N N . LYS A 1 93 ? -0.931 -7.801 10.335 1.00 89.81 93 LYS A N 1
ATOM 747 C CA . LYS A 1 93 ? -1.840 -8.516 11.226 1.00 89.81 93 LYS A CA 1
ATOM 748 C C . LYS A 1 93 ? -2.785 -9.393 10.416 1.00 89.81 93 LYS A C 1
ATOM 750 O O . LYS A 1 93 ? -3.499 -8.893 9.553 1.00 89.81 93 LYS A O 1
ATOM 755 N N . SER A 1 94 ? -2.848 -10.678 10.760 1.00 85.00 94 SER A N 1
ATOM 756 C CA . SER A 1 94 ? -3.797 -11.614 10.156 1.00 85.00 94 SER A CA 1
ATOM 757 C C . SER A 1 94 ? -5.249 -11.144 10.315 1.00 85.00 94 SER A C 1
ATOM 759 O O . SER A 1 94 ? -5.623 -10.523 11.315 1.00 85.00 94 SER A O 1
ATOM 761 N N . GLY A 1 95 ? -6.064 -11.427 9.298 1.00 87.25 95 GLY A N 1
ATOM 762 C CA . GLY A 1 95 ? -7.462 -10.997 9.208 1.00 87.25 95 GLY A CA 1
ATOM 763 C C . GLY A 1 95 ? -7.662 -9.621 8.568 1.00 87.25 95 GLY A C 1
ATOM 764 O O . GLY A 1 95 ? -8.766 -9.335 8.126 1.00 87.25 95 GLY A O 1
ATOM 765 N N . PHE A 1 96 ? -6.617 -8.795 8.461 1.00 92.25 96 PHE A N 1
ATOM 766 C CA . PHE A 1 96 ? -6.666 -7.595 7.628 1.00 92.25 96 PHE A CA 1
ATOM 767 C C . PHE A 1 96 ? -6.384 -7.962 6.164 1.00 92.25 96 PHE A C 1
ATOM 769 O O . PHE A 1 96 ? -5.487 -8.775 5.919 1.00 92.25 96 PHE A O 1
ATOM 776 N N . PRO A 1 97 ? -7.121 -7.392 5.197 1.00 91.31 97 PRO A N 1
ATOM 777 C CA . PRO A 1 97 ? -6.902 -7.693 3.790 1.00 91.31 97 PRO A CA 1
ATOM 778 C C . PRO A 1 97 ? -5.603 -7.057 3.284 1.00 91.31 97 PRO A C 1
ATOM 780 O O . PRO A 1 97 ? -5.245 -5.947 3.670 1.00 91.31 97 PRO A O 1
ATOM 783 N N . SER A 1 98 ? -4.921 -7.742 2.369 1.00 92.44 98 SER A N 1
ATOM 784 C CA . SER A 1 98 ? -3.925 -7.102 1.506 1.00 92.44 98 SER A CA 1
ATOM 785 C C . SER A 1 98 ? -4.649 -6.534 0.296 1.00 92.44 98 SER A C 1
ATOM 787 O O . SER A 1 98 ? -5.372 -7.267 -0.376 1.00 92.44 98 SER A O 1
ATOM 789 N N . LEU A 1 99 ? -4.462 -5.249 0.013 1.00 91.31 99 LEU A N 1
ATOM 790 C CA . LEU A 1 99 ? -5.223 -4.543 -1.014 1.00 91.31 99 LEU A CA 1
ATOM 791 C C . LEU A 1 99 ? -4.297 -3.922 -2.054 1.00 91.31 99 LEU A C 1
ATOM 793 O O . LEU A 1 99 ? -3.176 -3.527 -1.744 1.00 91.31 99 LEU A O 1
ATOM 797 N N . GLN A 1 100 ? -4.803 -3.788 -3.275 1.00 93.00 100 GLN A N 1
ATOM 798 C CA . GLN A 1 100 ? -4.190 -2.976 -4.317 1.00 93.00 100 GLN A CA 1
ATOM 799 C C . GLN A 1 100 ? -4.882 -1.615 -4.334 1.00 93.00 100 GLN A C 1
ATOM 801 O O . GLN A 1 100 ? -6.087 -1.530 -4.569 1.00 93.00 100 GLN A O 1
ATOM 806 N N . MET A 1 101 ? -4.136 -0.560 -4.034 1.00 91.31 101 MET A N 1
ATOM 807 C CA . MET A 1 101 ? -4.569 0.835 -4.090 1.00 91.31 101 MET A CA 1
ATOM 808 C C . MET A 1 101 ? -4.048 1.500 -5.373 1.00 91.31 101 MET A C 1
ATOM 810 O O . MET A 1 101 ? -3.137 0.965 -6.007 1.00 91.31 101 MET A O 1
ATOM 814 N N . PRO A 1 102 ? -4.596 2.664 -5.765 1.00 91.25 102 PRO A N 1
ATOM 815 C CA . PRO A 1 102 ? -3.967 3.533 -6.750 1.00 91.25 102 PRO A CA 1
ATOM 816 C C . PRO A 1 102 ? -2.497 3.796 -6.406 1.00 91.25 102 PRO A C 1
ATOM 818 O O . PRO A 1 102 ? -2.187 4.271 -5.307 1.00 91.25 102 PRO A O 1
ATOM 821 N N . SER A 1 103 ? -1.612 3.492 -7.353 1.00 92.81 103 SER A N 1
ATOM 822 C CA . SER A 1 103 ? -0.162 3.613 -7.210 1.00 92.81 103 SER A CA 1
ATOM 823 C C . SER A 1 103 ? 0.282 5.041 -6.862 1.00 92.81 103 SER A C 1
ATOM 825 O O . SER A 1 103 ? -0.459 6.021 -7.013 1.00 92.81 103 SER A O 1
ATOM 827 N N . ALA A 1 104 ? 1.505 5.170 -6.360 1.00 95.69 104 ALA A N 1
ATOM 828 C CA . ALA A 1 104 ? 2.199 6.448 -6.300 1.00 95.69 104 ALA A CA 1
ATOM 829 C C . ALA A 1 104 ? 2.519 6.940 -7.719 1.00 95.69 104 ALA A C 1
ATOM 831 O O . ALA A 1 104 ? 2.731 6.129 -8.622 1.00 95.69 104 ALA A O 1
ATOM 832 N N . THR A 1 105 ? 2.564 8.255 -7.918 1.00 93.62 105 THR A N 1
ATOM 833 C CA . THR A 1 105 ? 3.017 8.825 -9.195 1.00 93.62 105 THR A CA 1
ATOM 834 C C . THR A 1 105 ? 4.538 8.974 -9.219 1.00 93.62 105 THR A C 1
ATOM 836 O O . THR A 1 105 ? 5.201 8.959 -8.176 1.00 93.62 105 THR A O 1
ATOM 839 N N . ALA A 1 106 ? 5.114 9.128 -10.414 1.00 92.75 106 ALA A N 1
ATOM 840 C CA . ALA A 1 106 ? 6.547 9.375 -10.556 1.00 92.75 106 ALA A CA 1
ATOM 841 C C . ALA A 1 106 ? 6.962 10.684 -9.861 1.00 92.75 106 ALA A C 1
ATOM 843 O O . ALA A 1 106 ? 7.990 10.733 -9.192 1.00 92.75 106 ALA A O 1
ATOM 844 N N . GLU A 1 107 ? 6.123 11.718 -9.940 1.00 94.75 107 GLU A N 1
ATOM 845 C CA . GLU A 1 107 ? 6.338 13.020 -9.301 1.00 94.75 107 GLU A CA 1
ATOM 846 C C . GLU A 1 107 ? 6.338 12.902 -7.774 1.00 94.75 107 GLU A C 1
ATOM 848 O O . GLU A 1 107 ? 7.161 13.520 -7.102 1.00 94.75 107 GLU A O 1
ATOM 853 N N . GLU A 1 108 ? 5.443 12.083 -7.213 1.00 94.38 108 GLU A N 1
ATOM 854 C CA . GLU A 1 108 ? 5.392 11.836 -5.772 1.00 94.38 108 GLU A CA 1
ATOM 855 C C . GLU A 1 108 ? 6.623 11.071 -5.248 1.00 94.38 108 GLU A C 1
ATOM 857 O O . GLU A 1 108 ? 6.976 11.210 -4.072 1.00 94.38 108 GLU A O 1
ATOM 862 N N . LEU A 1 109 ? 7.253 10.244 -6.089 1.00 94.31 109 LEU A N 1
ATOM 863 C CA . LEU A 1 109 ? 8.425 9.434 -5.732 1.00 94.31 109 LEU A CA 1
ATOM 864 C C . LEU A 1 109 ? 9.761 10.126 -6.025 1.00 94.31 109 LEU A C 1
ATOM 866 O O . LEU A 1 109 ? 10.769 9.761 -5.410 1.00 94.31 109 LEU A O 1
ATOM 870 N N . GLY A 1 110 ? 9.778 11.092 -6.949 1.00 94.44 110 GLY A N 1
ATOM 871 C CA . GLY A 1 110 ? 10.986 11.774 -7.406 1.00 94.44 110 GLY A CA 1
ATOM 872 C C . GLY A 1 110 ? 12.032 10.775 -7.897 1.00 94.44 110 GLY A C 1
ATOM 873 O O . GLY A 1 110 ? 11.740 9.897 -8.707 1.00 94.44 110 GLY A O 1
ATOM 874 N N . ASP A 1 111 ? 13.236 10.845 -7.330 1.00 95.50 111 ASP A N 1
ATOM 875 C CA . ASP A 1 111 ? 14.354 9.962 -7.686 1.00 95.50 111 ASP A CA 1
ATOM 876 C C . ASP A 1 111 ? 14.048 8.470 -7.492 1.00 95.50 111 ASP A C 1
ATOM 878 O O . ASP A 1 111 ? 14.723 7.632 -8.076 1.00 95.50 111 ASP A O 1
ATOM 882 N N . ASN A 1 112 ? 13.024 8.111 -6.710 1.00 96.44 112 ASN A N 1
ATOM 883 C CA . ASN A 1 112 ? 12.618 6.723 -6.476 1.00 96.44 112 ASN A CA 1
ATOM 884 C C . ASN A 1 112 ? 11.562 6.212 -7.473 1.00 96.44 112 ASN A C 1
ATOM 886 O O . ASN A 1 112 ? 11.065 5.099 -7.307 1.00 96.44 112 ASN A O 1
ATOM 890 N N . ALA A 1 113 ? 11.205 6.983 -8.506 1.00 95.94 113 ALA A N 1
ATOM 891 C CA . ALA A 1 113 ? 10.176 6.598 -9.476 1.00 95.94 113 ALA A CA 1
ATOM 892 C C . ALA A 1 113 ? 10.486 5.285 -10.217 1.00 95.94 113 ALA A C 1
ATOM 894 O O . ALA A 1 113 ? 9.568 4.579 -10.628 1.00 95.94 113 ALA A O 1
ATOM 895 N N . TYR A 1 114 ? 11.761 4.896 -10.329 1.00 94.75 114 TYR A N 1
ATOM 896 C CA . TYR A 1 114 ? 12.159 3.622 -10.938 1.00 94.75 114 TYR A CA 1
ATOM 897 C C . TYR A 1 114 ? 11.589 2.391 -10.204 1.00 94.75 114 TYR A C 1
ATOM 899 O O . TYR A 1 114 ? 11.447 1.332 -10.813 1.00 94.75 114 TYR A O 1
ATOM 907 N N . TRP A 1 115 ? 11.188 2.521 -8.932 1.00 95.81 115 TRP A N 1
ATOM 908 C CA . TRP A 1 115 ? 10.493 1.465 -8.185 1.00 95.81 115 TRP A CA 1
ATOM 909 C C . TRP A 1 115 ? 9.069 1.184 -8.675 1.00 95.81 115 TRP A C 1
ATOM 911 O O . TRP A 1 115 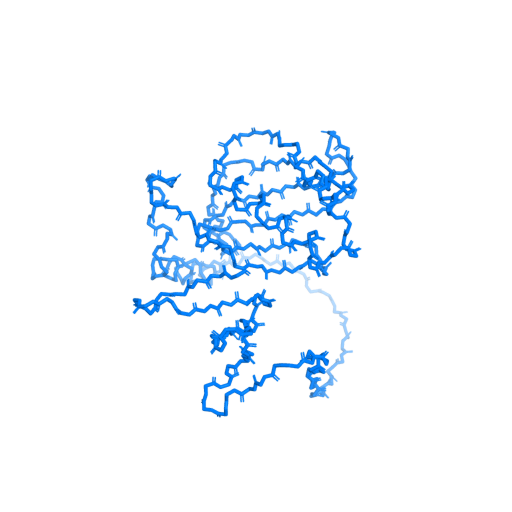? 8.511 0.149 -8.318 1.00 95.81 115 TRP A O 1
ATOM 921 N N . LEU A 1 116 ? 8.486 2.060 -9.500 1.00 92.81 116 LEU A N 1
ATOM 922 C CA . LEU A 1 116 ? 7.219 1.786 -10.184 1.00 92.81 116 LEU A CA 1
ATOM 923 C C . LEU A 1 116 ? 7.380 0.797 -11.339 1.00 92.81 116 LEU A C 1
ATOM 925 O O . LEU A 1 116 ? 6.387 0.220 -11.766 1.00 92.81 116 LEU A O 1
ATOM 929 N N . ASN A 1 117 ? 8.599 0.589 -11.852 1.00 90.75 117 ASN A N 1
ATOM 930 C CA . ASN A 1 117 ? 8.839 -0.348 -12.943 1.00 90.75 117 ASN A CA 1
ATOM 931 C C . ASN A 1 117 ? 8.850 -1.798 -12.414 1.00 90.75 117 ASN A C 1
ATOM 933 O O . ASN A 1 117 ? 9.801 -2.188 -11.725 1.00 90.75 117 ASN A O 1
ATOM 937 N N . PRO A 1 118 ? 7.871 -2.647 -12.784 1.00 87.94 118 PRO A N 1
ATOM 938 C CA . PRO A 1 118 ? 7.810 -4.027 -12.308 1.00 87.94 118 PRO A CA 1
ATOM 939 C C . PRO A 1 118 ? 9.035 -4.859 -12.704 1.00 87.94 118 PRO A C 1
ATOM 941 O O . PRO A 1 118 ? 9.458 -5.721 -11.934 1.00 87.94 118 PRO A O 1
ATOM 944 N N . GLN A 1 119 ? 9.637 -4.591 -13.869 1.00 91.69 119 GLN A N 1
ATOM 945 C CA . GLN A 1 119 ? 10.835 -5.304 -14.321 1.00 91.69 119 GLN A CA 1
ATOM 946 C C . GLN A 1 119 ? 12.034 -4.990 -13.427 1.00 91.69 119 GLN A C 1
ATOM 948 O O . GLN A 1 119 ? 12.759 -5.903 -13.036 1.00 91.69 119 GLN A O 1
ATOM 953 N N . TYR A 1 120 ? 12.207 -3.722 -13.041 1.00 94.31 120 TYR A N 1
ATOM 954 C CA . TYR A 1 120 ? 13.253 -3.331 -12.096 1.00 94.31 120 TYR A CA 1
ATOM 955 C C . TYR A 1 120 ? 13.058 -4.033 -10.746 1.00 94.31 120 TYR A C 1
ATOM 957 O O . TYR A 1 120 ? 13.994 -4.624 -10.214 1.00 94.31 120 TYR A O 1
ATOM 965 N N . VAL A 1 121 ? 11.829 -4.036 -10.214 1.00 93.00 121 VAL A N 1
ATOM 966 C CA . VAL A 1 121 ? 11.514 -4.700 -8.937 1.00 93.00 121 VAL A CA 1
ATOM 967 C C . VAL A 1 121 ? 11.814 -6.200 -8.998 1.00 93.00 121 VAL A C 1
ATOM 969 O O . VAL A 1 121 ? 12.378 -6.752 -8.053 1.00 93.00 121 VAL A O 1
ATOM 972 N N . GLN A 1 122 ? 11.464 -6.866 -10.100 1.00 91.94 122 GLN A N 1
ATOM 973 C CA . GLN A 1 122 ? 11.760 -8.286 -10.308 1.00 91.94 122 GLN A CA 1
ATOM 974 C C . GLN A 1 122 ? 13.266 -8.556 -10.375 1.00 91.94 122 GLN A C 1
ATOM 976 O O . GLN A 1 122 ? 13.749 -9.462 -9.698 1.00 91.94 122 GLN A O 1
ATOM 981 N N . GLN A 1 123 ? 14.014 -7.754 -11.136 1.00 94.00 123 GLN A N 1
ATOM 982 C CA . GLN A 1 123 ? 15.470 -7.877 -11.238 1.00 94.00 123 GLN A CA 1
ATOM 983 C C . GLN A 1 123 ? 16.149 -7.654 -9.884 1.00 94.00 123 GLN A C 1
ATOM 985 O O . GLN A 1 123 ? 16.987 -8.458 -9.480 1.00 94.00 123 GLN A O 1
ATOM 990 N N . TRP A 1 124 ? 15.744 -6.613 -9.153 1.00 94.94 124 TRP A N 1
ATOM 991 C CA . TRP A 1 124 ? 16.259 -6.318 -7.818 1.00 94.94 124 TRP A CA 1
ATOM 992 C C . TRP A 1 124 ? 16.009 -7.482 -6.850 1.00 94.94 124 TRP A C 1
ATOM 994 O O . TRP A 1 124 ? 16.907 -7.878 -6.106 1.00 94.94 124 TRP A O 1
ATOM 1004 N N . LYS A 1 125 ? 14.812 -8.084 -6.892 1.00 93.56 125 LYS A N 1
ATOM 1005 C CA . LYS A 1 125 ? 14.488 -9.258 -6.070 1.00 93.56 125 LYS A CA 1
ATOM 1006 C C . LYS A 1 125 ? 15.350 -10.468 -6.417 1.00 93.56 125 LYS A C 1
ATOM 1008 O O . LYS A 1 125 ? 15.925 -11.079 -5.521 1.00 93.56 125 LYS A O 1
ATOM 1013 N N . ALA A 1 126 ? 15.480 -10.783 -7.705 1.00 92.06 126 ALA A N 1
ATOM 1014 C CA . ALA A 1 126 ? 16.285 -11.910 -8.169 1.00 92.06 126 ALA A CA 1
ATOM 1015 C C . ALA A 1 126 ? 17.768 -11.764 -7.769 1.00 92.06 126 ALA A C 1
ATOM 1017 O O . ALA A 1 126 ? 18.397 -12.728 -7.334 1.00 92.06 126 ALA A O 1
ATOM 1018 N N . GLN A 1 127 ? 18.320 -10.548 -7.852 1.00 91.50 127 GLN A N 1
ATOM 1019 C CA . GLN A 1 127 ? 19.695 -10.255 -7.431 1.00 91.50 127 GLN A CA 1
ATOM 1020 C C . GLN A 1 127 ? 19.917 -10.487 -5.929 1.00 91.50 127 GLN A C 1
ATOM 1022 O O . GLN A 1 127 ? 20.948 -11.039 -5.532 1.00 91.50 127 GLN A O 1
ATOM 1027 N N . ASN A 1 128 ? 18.959 -10.097 -5.085 1.00 90.50 128 ASN A N 1
ATOM 1028 C CA . ASN A 1 128 ? 19.074 -10.277 -3.637 1.00 90.50 128 ASN A CA 1
ATOM 1029 C C . ASN A 1 128 ? 18.855 -11.728 -3.200 1.00 90.50 128 ASN A C 1
ATOM 1031 O O . ASN A 1 128 ? 19.541 -12.193 -2.289 1.00 90.50 128 ASN A O 1
ATOM 1035 N N . GLU A 1 129 ? 17.977 -12.471 -3.876 1.00 85.69 129 GLU A N 1
ATOM 1036 C CA . GLU A 1 129 ? 17.832 -13.915 -3.654 1.00 85.69 129 GLU A CA 1
ATOM 1037 C C . GLU A 1 129 ? 19.134 -14.653 -3.984 1.00 85.69 129 GLU A C 1
ATOM 1039 O O . GLU A 1 129 ? 19.655 -15.377 -3.133 1.00 85.69 129 GLU A O 1
ATOM 1044 N N . ALA A 1 130 ? 19.728 -14.380 -5.150 1.00 72.38 130 ALA A N 1
ATOM 1045 C CA . ALA A 1 130 ? 21.010 -14.960 -5.558 1.00 72.38 130 ALA A CA 1
ATOM 1046 C C . ALA A 1 130 ? 22.174 -14.580 -4.617 1.00 72.38 130 ALA A C 1
ATOM 1048 O O . ALA A 1 130 ? 23.083 -15.376 -4.367 1.00 72.38 130 ALA A O 1
ATOM 1049 N N . SER A 1 131 ? 22.144 -13.371 -4.052 1.00 62.97 131 SER A N 1
ATOM 1050 C CA . SER A 1 131 ? 23.157 -12.917 -3.089 1.00 62.97 131 SER A CA 1
ATOM 1051 C C . SER A 1 131 ? 23.016 -13.606 -1.730 1.00 62.97 131 SER A C 1
ATOM 1053 O O . SER A 1 131 ? 24.019 -13.896 -1.077 1.00 62.97 131 SER A O 1
ATOM 1055 N N . SER A 1 132 ? 21.785 -13.926 -1.317 1.00 58.69 132 SER A N 1
ATOM 1056 C CA . SER A 1 132 ? 21.524 -14.663 -0.077 1.00 58.69 132 SER A CA 1
ATOM 1057 C C . SER A 1 132 ? 21.978 -16.128 -0.150 1.00 58.69 132 SER A C 1
ATOM 1059 O O . SER A 1 132 ? 22.446 -16.669 0.852 1.00 58.69 132 SER A O 1
ATOM 1061 N N . SER A 1 133 ? 21.942 -16.750 -1.337 1.00 54.50 133 SER A N 1
ATOM 1062 C CA . SER A 1 133 ? 22.430 -18.122 -1.545 1.00 54.50 133 SER A CA 1
ATOM 1063 C C . SER A 1 133 ? 23.957 -18.245 -1.598 1.00 54.50 133 SER A C 1
ATOM 1065 O O . SER A 1 133 ? 24.481 -19.321 -1.334 1.00 54.50 133 SER A O 1
ATOM 1067 N N . ASN A 1 134 ? 24.687 -17.158 -1.873 1.00 47.50 134 ASN A N 1
ATOM 1068 C CA . ASN A 1 134 ? 26.157 -17.173 -1.943 1.00 47.50 134 ASN A CA 1
ATOM 1069 C C . ASN A 1 134 ? 26.855 -16.871 -0.601 1.00 47.50 134 ASN A C 1
ATOM 1071 O O . ASN A 1 134 ? 28.082 -16.894 -0.533 1.00 47.50 134 ASN A O 1
ATOM 1075 N N . GLN A 1 135 ? 26.105 -16.616 0.478 1.00 43.12 135 GLN A N 1
ATOM 1076 C CA . GLN A 1 135 ? 26.648 -16.370 1.824 1.00 43.12 135 GLN A CA 1
ATOM 1077 C C . GLN A 1 135 ? 26.605 -17.592 2.761 1.00 43.12 135 GLN A C 1
ATOM 1079 O O . GLN A 1 135 ? 26.812 -17.456 3.968 1.00 43.12 135 GLN A O 1
ATOM 1084 N N . SER A 1 136 ? 26.413 -18.809 2.243 1.00 42.03 136 SER A N 1
ATOM 1085 C CA . SER A 1 136 ? 26.583 -20.030 3.039 1.00 42.03 136 SER A CA 1
ATOM 1086 C C . SER A 1 136 ? 28.062 -20.433 3.147 1.00 42.03 136 SER A C 1
ATOM 1088 O O . SER A 1 136 ? 28.473 -21.478 2.646 1.00 42.03 136 SER A O 1
ATOM 1090 N N . SER A 1 137 ? 28.881 -19.618 3.816 1.00 38.28 137 SER A N 1
ATOM 1091 C CA . SER A 1 137 ? 30.230 -20.005 4.245 1.00 38.28 137 SER A CA 1
ATOM 1092 C C . SER A 1 137 ? 30.319 -20.027 5.773 1.00 38.28 137 SER A C 1
ATOM 1094 O O . SER A 1 137 ? 30.444 -18.994 6.427 1.00 38.28 137 SER A O 1
ATOM 1096 N N . SER A 1 138 ? 30.244 -21.249 6.306 1.00 43.59 138 SER A N 1
ATOM 1097 C CA . SER A 1 138 ? 30.842 -21.733 7.559 1.00 43.59 138 SER A CA 1
ATOM 1098 C C . SER A 1 138 ? 30.740 -20.849 8.812 1.00 43.59 138 SER A C 1
ATOM 1100 O O . SER A 1 138 ? 31.599 -20.005 9.064 1.00 43.59 138 SER A O 1
ATOM 1102 N N . ARG A 1 139 ? 29.819 -21.201 9.717 1.00 37.44 139 ARG A N 1
ATOM 1103 C CA . ARG A 1 139 ? 30.092 -21.190 11.164 1.00 37.44 139 ARG A CA 1
ATOM 1104 C C . ARG A 1 139 ? 29.268 -22.272 11.855 1.00 37.44 139 ARG A C 1
ATOM 1106 O O . ARG A 1 139 ? 28.043 -22.244 11.833 1.00 37.44 139 ARG A O 1
ATOM 1113 N N . GLY A 1 140 ? 29.984 -23.262 12.386 1.00 37.72 140 GLY A N 1
ATOM 1114 C CA . GLY A 1 140 ? 29.430 -24.422 13.070 1.00 37.72 140 GLY A CA 1
ATOM 1115 C C . GLY A 1 140 ? 28.700 -24.066 14.362 1.00 37.72 140 GLY A C 1
ATOM 1116 O O . GLY A 1 140 ? 28.997 -23.065 15.012 1.00 37.72 140 GLY A O 1
ATOM 1117 N N . GLY A 1 141 ? 27.756 -24.926 14.729 1.00 31.41 141 GLY A N 1
ATOM 1118 C CA . GLY A 1 141 ? 26.980 -24.805 15.955 1.00 31.41 141 GLY A CA 1
ATOM 1119 C C . GLY A 1 141 ? 26.103 -26.032 16.177 1.00 31.41 141 GLY A C 1
ATOM 1120 O O . GLY A 1 141 ? 24.971 -26.067 15.721 1.00 31.41 141 GLY A O 1
ATOM 1121 N N . GLN A 1 142 ? 26.697 -27.029 16.834 1.00 33.59 142 GLN A N 1
ATOM 1122 C CA . GLN A 1 142 ? 26.102 -28.073 17.679 1.00 33.59 142 GLN A CA 1
ATOM 1123 C C . GLN A 1 142 ? 24.712 -28.630 17.326 1.00 33.59 142 GLN A C 1
ATOM 1125 O O . GLN A 1 142 ? 23.664 -28.061 17.618 1.00 33.59 142 GLN A O 1
ATOM 1130 N N . SER A 1 143 ? 24.743 -29.871 16.850 1.00 32.28 143 SER A N 1
ATOM 1131 C CA . SER A 1 143 ? 23.647 -30.830 16.854 1.00 32.28 143 SER A CA 1
ATOM 1132 C C . SER A 1 143 ? 23.264 -31.235 18.283 1.00 32.28 143 SER A C 1
ATOM 1134 O O . SER A 1 143 ? 24.111 -31.647 19.075 1.00 32.28 143 SER A O 1
ATOM 1136 N N . SER A 1 144 ? 21.965 -31.245 18.577 1.00 31.84 144 SER A N 1
ATOM 1137 C CA . SER A 1 144 ? 21.346 -32.306 19.378 1.00 31.84 144 SER A CA 1
ATOM 1138 C C . SER A 1 144 ? 19.881 -32.494 18.968 1.00 31.84 144 SER A C 1
ATOM 1140 O O . SER A 1 144 ? 19.231 -31.524 18.576 1.00 31.84 144 SER A O 1
ATOM 1142 N N . PRO A 1 145 ? 19.376 -33.739 18.970 1.00 41.81 145 PRO A N 1
ATOM 1143 C CA . PRO A 1 145 ? 18.294 -34.158 18.092 1.00 41.81 145 PRO A CA 1
ATOM 1144 C C . PRO A 1 145 ? 16.961 -34.273 18.834 1.00 41.81 145 PRO A C 1
ATOM 1146 O O . PRO A 1 145 ? 16.907 -34.707 19.983 1.00 41.81 145 PRO A O 1
ATOM 1149 N N . SER A 1 146 ? 15.853 -34.000 18.149 1.00 32.59 146 SER A N 1
ATOM 1150 C CA . SER A 1 146 ? 14.564 -34.576 18.537 1.00 32.59 146 SER A CA 1
ATOM 1151 C C . SER A 1 146 ? 13.680 -34.847 17.317 1.00 32.59 146 SER A C 1
ATOM 1153 O O . SER A 1 146 ? 13.332 -33.950 16.558 1.00 32.59 146 SER A O 1
ATOM 1155 N N . ARG A 1 147 ? 13.418 -36.152 17.130 1.00 33.03 147 ARG A N 1
ATOM 1156 C CA . ARG A 1 147 ? 12.180 -36.816 16.667 1.00 33.03 147 ARG A CA 1
ATOM 1157 C C . ARG A 1 147 ? 11.113 -35.846 16.124 1.00 33.03 147 ARG A C 1
ATOM 1159 O O . ARG A 1 147 ? 10.618 -35.020 16.872 1.00 33.03 147 ARG A O 1
ATOM 1166 N N . GLY A 1 148 ? 10.693 -35.889 14.865 1.00 27.89 148 GLY A N 1
ATOM 1167 C CA . GLY A 1 148 ? 10.307 -37.061 14.085 1.00 27.89 148 GLY A CA 1
ATOM 1168 C C . GLY A 1 148 ? 8.782 -37.080 13.953 1.00 27.89 148 GLY A C 1
ATOM 1169 O O . GLY A 1 148 ? 8.106 -37.277 14.952 1.00 27.89 148 GLY A O 1
ATOM 1170 N N . SER A 1 149 ? 8.265 -36.843 12.744 1.00 28.52 149 SER A N 1
ATOM 1171 C CA . SER A 1 149 ? 7.118 -37.541 12.137 1.00 28.52 149 SER A CA 1
ATOM 1172 C C . SER A 1 149 ? 6.711 -36.811 10.858 1.00 28.52 149 SER A C 1
ATOM 1174 O O . SER A 1 149 ? 6.093 -35.750 10.885 1.00 28.52 149 SER A O 1
ATOM 1176 N N . SER A 1 150 ? 7.066 -37.412 9.733 1.00 33.41 150 SER A N 1
ATOM 1177 C CA . SER A 1 150 ? 6.444 -37.205 8.435 1.00 33.41 150 SER A CA 1
ATOM 1178 C C . SER A 1 150 ? 5.034 -37.802 8.433 1.00 33.41 150 SER A C 1
ATOM 1180 O O . SER A 1 150 ? 4.831 -38.919 8.901 1.00 33.41 150 SER A O 1
ATOM 1182 N N . SER A 1 151 ? 4.074 -37.085 7.856 1.00 32.44 151 SER A N 1
ATOM 1183 C CA . SER A 1 151 ? 2.950 -37.704 7.149 1.00 32.44 151 SER A CA 1
ATOM 1184 C C . SER A 1 151 ? 2.283 -36.674 6.245 1.00 32.44 151 SER A C 1
ATOM 1186 O O . SER A 1 151 ? 1.657 -35.722 6.715 1.00 32.44 151 SER A O 1
ATOM 1188 N N . ASP A 1 152 ? 2.427 -36.903 4.946 1.00 33.56 152 ASP A N 1
ATOM 1189 C CA . ASP A 1 152 ? 1.633 -36.324 3.874 1.00 33.56 152 ASP A CA 1
ATOM 1190 C C . ASP A 1 152 ? 0.126 -36.477 4.122 1.00 33.56 152 ASP A C 1
ATOM 1192 O O . ASP A 1 152 ? -0.337 -37.581 4.415 1.00 33.56 152 ASP A O 1
ATOM 1196 N N . LYS A 1 153 ? -0.656 -35.413 3.882 1.00 30.83 153 LYS A N 1
ATOM 1197 C CA . LYS A 1 153 ? -1.911 -35.527 3.118 1.00 30.83 153 LYS A CA 1
ATOM 1198 C C . LYS A 1 153 ? -2.492 -34.170 2.710 1.00 30.83 153 LYS A C 1
ATOM 1200 O O . LYS A 1 153 ? -2.976 -33.393 3.521 1.00 30.83 153 LYS A O 1
ATOM 1205 N N . ALA A 1 154 ? -2.423 -33.958 1.402 1.00 33.00 154 ALA A N 1
ATOM 1206 C CA . ALA A 1 154 ? -3.383 -33.359 0.483 1.00 33.00 154 ALA A CA 1
ATOM 1207 C C . ALA A 1 154 ? -4.715 -32.753 0.996 1.00 33.00 154 ALA A C 1
ATOM 1209 O O . ALA A 1 154 ? -5.382 -33.253 1.898 1.00 33.00 154 ALA A O 1
ATOM 1210 N N . THR A 1 155 ? -5.181 -31.801 0.176 1.00 37.75 155 THR A N 1
ATOM 1211 C CA . THR A 1 155 ? -6.560 -31.312 -0.035 1.00 37.75 155 THR A CA 1
ATOM 1212 C C . THR A 1 155 ? -7.140 -30.309 0.965 1.00 37.75 155 THR A C 1
ATOM 1214 O O . THR A 1 155 ? -7.910 -30.644 1.855 1.00 37.75 155 THR A O 1
ATOM 1217 N N . GLY A 1 156 ? -6.887 -29.026 0.695 1.00 30.52 156 GLY A N 1
ATOM 1218 C CA . GLY A 1 156 ? -7.721 -27.914 1.147 1.00 30.52 156 GLY A CA 1
ATOM 1219 C C . GLY A 1 156 ? -8.373 -27.231 -0.050 1.00 30.52 156 GLY A C 1
ATOM 1220 O O . GLY A 1 156 ? -7.858 -26.234 -0.546 1.00 30.52 156 GLY A O 1
ATOM 1221 N N . LYS A 1 157 ? -9.494 -27.782 -0.532 1.00 35.84 157 LYS A N 1
ATOM 1222 C CA . LYS A 1 157 ? -10.451 -27.071 -1.393 1.00 35.84 157 LYS A CA 1
ATOM 1223 C C . LYS A 1 157 ? -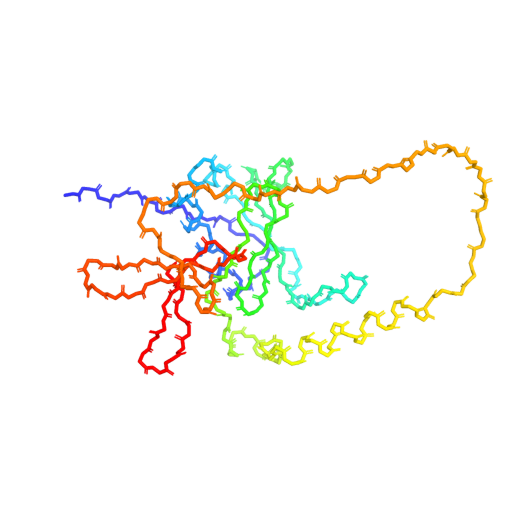10.801 -25.769 -0.666 1.00 35.84 157 LYS A C 1
ATOM 1225 O O . LYS A 1 157 ? -11.434 -25.817 0.389 1.00 35.84 157 LYS A O 1
ATOM 1230 N N . ALA A 1 158 ? -10.353 -24.627 -1.183 1.00 34.62 158 ALA A N 1
ATOM 1231 C CA . ALA A 1 158 ? -10.788 -23.341 -0.665 1.00 34.62 158 ALA A CA 1
ATOM 1232 C C . ALA A 1 158 ? -12.308 -23.271 -0.854 1.00 34.62 158 ALA A C 1
ATOM 1234 O O . ALA A 1 158 ? -12.808 -23.304 -1.978 1.00 34.62 158 ALA A O 1
ATOM 1235 N N . LYS A 1 159 ? -13.036 -23.264 0.266 1.00 31.95 159 LYS A N 1
ATOM 1236 C CA . LYS A 1 159 ? -14.462 -22.955 0.314 1.00 31.95 159 LYS A CA 1
ATOM 1237 C C . LYS A 1 159 ? -14.636 -21.586 -0.335 1.00 31.95 159 LYS A C 1
ATOM 1239 O O . LYS A 1 159 ? -14.217 -20.586 0.244 1.00 31.95 159 LYS A O 1
ATOM 1244 N N . ALA A 1 160 ? -15.225 -21.568 -1.528 1.00 34.53 160 ALA A N 1
ATOM 1245 C CA . ALA A 1 160 ? -15.821 -20.371 -2.087 1.00 34.53 160 ALA A CA 1
ATOM 1246 C C . ALA A 1 160 ? -16.791 -19.842 -1.029 1.00 34.53 160 ALA A C 1
ATOM 1248 O O . ALA A 1 160 ? -17.740 -20.526 -0.647 1.00 34.53 160 ALA A O 1
ATOM 1249 N N . SER A 1 161 ? -16.477 -18.680 -0.465 1.00 38.94 161 SER A N 1
ATOM 1250 C CA . SER A 1 161 ? -17.473 -17.913 0.254 1.00 38.94 161 SER A CA 1
ATOM 1251 C C . SER A 1 161 ? -18.568 -17.577 -0.750 1.00 38.94 161 SER A C 1
ATOM 1253 O O . SER A 1 161 ? -18.271 -17.107 -1.848 1.00 38.94 161 SER A O 1
ATOM 1255 N N . ASP A 1 162 ? -19.812 -17.873 -0.386 1.00 38.97 162 ASP A N 1
ATOM 1256 C CA . ASP A 1 162 ? -21.018 -17.486 -1.111 1.00 38.97 162 ASP A CA 1
ATOM 1257 C C . ASP A 1 162 ? -21.029 -15.962 -1.327 1.00 38.97 162 ASP A C 1
ATOM 1259 O O . ASP A 1 162 ? -21.572 -15.200 -0.528 1.00 38.97 162 ASP A O 1
ATOM 1263 N N . LYS A 1 163 ? -20.388 -15.486 -2.398 1.00 52.16 163 LYS A N 1
ATOM 1264 C CA . LYS A 1 163 ? -20.552 -14.126 -2.907 1.00 52.16 163 LYS A CA 1
ATOM 1265 C C . LYS A 1 163 ? -21.657 -14.179 -3.955 1.00 52.16 163 LYS A C 1
ATOM 1267 O O . LYS A 1 163 ? -21.396 -14.379 -5.140 1.00 52.16 163 LYS A O 1
ATOM 1272 N N . ALA A 1 164 ? -22.900 -14.058 -3.493 1.00 51.66 164 ALA A N 1
ATOM 1273 C CA . ALA A 1 164 ? -24.072 -13.960 -4.354 1.00 51.66 164 ALA A CA 1
ATOM 1274 C C . ALA A 1 164 ? -23.830 -12.905 -5.454 1.00 51.66 164 ALA A C 1
ATOM 1276 O O . ALA A 1 164 ? -23.583 -11.740 -5.150 1.00 51.66 164 ALA A O 1
ATOM 1277 N N . GLY A 1 165 ? -23.854 -13.329 -6.721 1.00 74.12 165 GLY A N 1
ATOM 1278 C CA . GLY A 1 165 ? -23.769 -12.445 -7.890 1.00 74.12 165 GLY A CA 1
ATOM 1279 C C . GLY A 1 165 ? -22.465 -12.482 -8.692 1.00 74.12 165 GLY A C 1
ATOM 1280 O O . GLY A 1 165 ? -22.436 -11.875 -9.760 1.00 74.12 165 GLY A O 1
ATOM 1281 N N . TYR A 1 166 ? -21.422 -13.193 -8.248 1.00 83.00 166 TYR A N 1
ATOM 1282 C CA . TYR A 1 166 ? -20.214 -13.367 -9.065 1.00 83.00 166 TYR A CA 1
ATOM 1283 C C . TYR A 1 166 ? -20.272 -14.629 -9.925 1.00 83.00 166 TYR A C 1
ATOM 1285 O O . TYR A 1 166 ? -20.691 -15.698 -9.484 1.00 83.00 166 TYR A O 1
ATOM 1293 N N . GLN A 1 167 ? -19.803 -14.484 -11.155 1.00 89.25 167 GLN A N 1
ATOM 1294 C CA . GLN A 1 167 ? -19.592 -15.522 -12.148 1.00 89.25 167 GLN A CA 1
ATOM 1295 C C . GLN A 1 167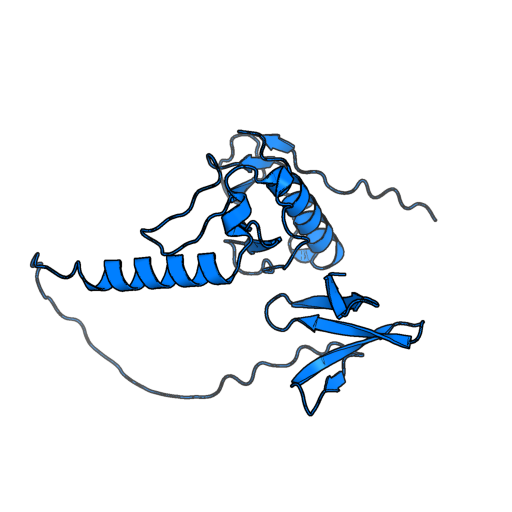 ? -18.087 -15.749 -12.316 1.00 89.25 167 GLN A C 1
ATOM 1297 O O . GLN A 1 167 ? -17.274 -14.884 -11.987 1.00 89.25 167 GLN A O 1
ATOM 1302 N N . GLN A 1 168 ? -17.710 -16.923 -12.810 1.00 90.56 168 GLN A N 1
ATOM 1303 C CA . GLN A 1 168 ? -16.327 -17.233 -13.149 1.00 90.56 168 GLN A CA 1
ATOM 1304 C C . GLN A 1 168 ? -16.222 -17.420 -14.659 1.00 90.56 168 GLN A C 1
ATOM 1306 O O . GLN A 1 168 ? -16.967 -18.209 -15.239 1.00 90.56 168 GLN A O 1
ATOM 1311 N N . ASP A 1 169 ? -15.308 -16.691 -15.292 1.00 83.94 169 ASP A N 1
ATOM 1312 C CA . ASP A 1 169 ? -14.977 -16.868 -16.699 1.00 83.94 169 ASP A CA 1
ATOM 1313 C C . ASP A 1 169 ? -14.281 -18.232 -16.868 1.00 83.94 169 ASP A C 1
ATOM 1315 O O . ASP A 1 169 ? -13.223 -18.454 -16.268 1.00 83.94 169 ASP A O 1
ATOM 1319 N N . PRO A 1 170 ? -14.849 -19.164 -17.653 1.00 78.44 170 PRO A N 1
ATOM 1320 C CA . PRO A 1 170 ? -14.284 -20.500 -17.828 1.00 78.44 170 PRO A CA 1
ATOM 1321 C C . PRO A 1 170 ? -12.961 -20.507 -18.610 1.00 78.44 170 PRO A C 1
ATOM 1323 O O . PRO A 1 170 ? -12.223 -21.486 -18.537 1.00 78.44 170 PRO A O 1
ATOM 1326 N N . THR A 1 171 ? -12.656 -19.440 -19.350 1.00 82.12 171 THR A N 1
ATOM 1327 C CA . THR A 1 171 ? -11.456 -19.313 -20.186 1.00 82.12 171 THR A CA 1
ATOM 1328 C C . THR A 1 171 ? -10.299 -18.719 -19.397 1.00 82.12 171 THR A C 1
ATOM 1330 O O . THR A 1 171 ? -9.188 -19.242 -19.420 1.00 82.12 171 THR A O 1
ATOM 1333 N N . THR A 1 172 ? -10.554 -17.619 -18.689 1.00 83.56 172 THR A N 1
ATOM 1334 C CA . THR A 1 172 ? -9.509 -16.875 -17.967 1.00 83.56 172 THR A CA 1
ATOM 1335 C C . THR A 1 172 ? -9.430 -17.246 -16.487 1.00 83.56 172 THR A C 1
ATOM 1337 O O . THR A 1 172 ? -8.450 -16.930 -15.814 1.00 83.56 172 THR A O 1
ATOM 1340 N N . GLY A 1 173 ? -10.462 -17.907 -15.955 1.00 84.31 173 GLY A N 1
ATOM 1341 C CA . GLY A 1 173 ? -10.624 -18.162 -14.527 1.00 84.31 173 GLY A CA 1
ATOM 1342 C C . GLY A 1 173 ? -10.979 -16.912 -13.716 1.00 84.31 173 GLY A C 1
ATOM 1343 O O . GLY A 1 173 ? -11.079 -17.015 -12.490 1.00 84.31 173 GLY A O 1
ATOM 1344 N N . ALA A 1 174 ? -11.162 -15.754 -14.363 1.00 85.19 174 ALA A N 1
ATOM 1345 C CA . ALA A 1 174 ? -11.462 -14.490 -13.706 1.00 85.19 174 ALA A CA 1
ATOM 1346 C C . ALA A 1 174 ? -12.840 -14.529 -13.036 1.00 85.19 174 ALA A C 1
ATOM 1348 O O . ALA A 1 174 ? -13.808 -15.036 -13.595 1.00 85.19 174 ALA A O 1
ATOM 1349 N N . ILE A 1 175 ? -12.934 -13.973 -11.831 1.00 90.69 175 ILE A N 1
ATOM 1350 C CA . ILE A 1 175 ? -14.196 -13.848 -11.098 1.00 90.69 175 ILE A CA 1
ATOM 1351 C C . ILE A 1 175 ? -14.762 -12.463 -11.409 1.00 90.69 175 ILE A C 1
ATOM 1353 O O . ILE A 1 175 ? -14.038 -11.486 -11.253 1.00 90.69 175 ILE A O 1
ATOM 1357 N N . TYR A 1 176 ? -16.018 -12.347 -11.833 1.00 91.62 176 TYR A N 1
ATOM 1358 C CA . TYR A 1 176 ? -16.622 -11.069 -12.228 1.00 91.62 176 TYR A CA 1
ATOM 1359 C C . TYR A 1 176 ? -18.108 -10.984 -11.878 1.00 91.62 176 TYR A C 1
ATOM 1361 O O . TYR A 1 176 ? -18.747 -11.997 -11.623 1.00 91.62 176 TYR A O 1
ATOM 1369 N N . ARG A 1 177 ? -18.674 -9.778 -11.860 1.00 91.81 177 ARG A N 1
ATOM 1370 C CA . ARG A 1 177 ? -20.122 -9.528 -11.804 1.00 91.81 177 ARG A CA 1
ATOM 1371 C C . ARG A 1 177 ? -20.483 -8.337 -12.688 1.00 91.81 177 ARG A C 1
ATOM 1373 O O . ARG A 1 177 ? -19.615 -7.534 -13.021 1.00 91.81 177 ARG A O 1
ATOM 1380 N N . TYR A 1 178 ? -21.760 -8.198 -13.024 1.00 87.62 178 TYR A N 1
ATOM 1381 C CA . TYR A 1 178 ? -22.267 -7.012 -13.715 1.00 87.62 178 TYR A CA 1
ATOM 1382 C C . TYR A 1 178 ? -22.830 -5.999 -12.715 1.00 87.62 178 TYR A C 1
ATOM 1384 O O . TYR A 1 178 ? -23.523 -6.364 -11.762 1.00 87.62 178 TYR A O 1
ATOM 1392 N N . LEU A 1 179 ? -22.512 -4.725 -12.927 1.00 82.50 179 LEU A N 1
ATOM 1393 C CA . LEU A 1 179 ? -23.182 -3.602 -12.277 1.00 82.50 179 LEU A CA 1
ATOM 1394 C C . LEU A 1 179 ? -24.567 -3.371 -12.908 1.00 82.50 179 LEU A C 1
ATOM 1396 O O . LEU A 1 179 ? -24.870 -3.888 -13.981 1.00 82.50 179 LEU A O 1
ATOM 1400 N N . GLU A 1 180 ? -25.404 -2.551 -12.270 1.00 80.88 180 GLU A N 1
ATOM 1401 C CA . GLU A 1 180 ? -26.744 -2.205 -12.782 1.00 80.88 180 GLU A CA 1
ATOM 1402 C C . GLU A 1 180 ? -26.701 -1.540 -14.170 1.00 80.88 180 GLU A C 1
ATOM 1404 O O . GLU A 1 180 ? -27.617 -1.703 -14.971 1.00 80.88 180 GLU A O 1
ATOM 1409 N N . ASN A 1 181 ? -25.605 -0.847 -14.494 1.00 82.19 181 ASN A N 1
ATOM 1410 C CA . ASN A 1 181 ? -25.358 -0.259 -15.813 1.00 82.19 181 ASN A CA 1
ATOM 1411 C C . ASN A 1 181 ? -24.793 -1.263 -16.840 1.00 82.19 181 ASN A C 1
ATOM 1413 O O . ASN A 1 181 ? -24.323 -0.851 -17.896 1.00 82.19 181 ASN A O 1
ATOM 1417 N N . SER A 1 182 ? -24.813 -2.565 -16.537 1.00 82.31 182 SER A N 1
ATOM 1418 C CA . SER A 1 182 ? -24.254 -3.651 -17.358 1.00 82.31 182 SER A CA 1
ATOM 1419 C C . SER A 1 182 ? -22.732 -3.612 -17.564 1.00 82.31 182 SER A C 1
ATOM 1421 O O . SER A 1 182 ? -22.209 -4.397 -18.354 1.00 82.31 182 SER A O 1
ATOM 1423 N N . ALA A 1 183 ? -21.990 -2.763 -16.842 1.00 84.06 183 ALA A N 1
ATOM 1424 C CA . ALA A 1 183 ? -20.530 -2.812 -16.850 1.00 84.06 183 ALA A CA 1
ATOM 1425 C C . ALA A 1 183 ? -20.029 -4.037 -16.069 1.00 84.06 183 ALA A C 1
ATOM 1427 O O . ALA A 1 183 ? -20.515 -4.328 -14.972 1.00 84.06 183 ALA A O 1
ATOM 1428 N N . ALA A 1 184 ? -19.053 -4.752 -16.630 1.00 87.12 184 ALA A N 1
ATOM 1429 C CA . ALA A 1 184 ? -18.404 -5.869 -15.954 1.00 87.12 184 ALA A CA 1
ATOM 1430 C C . ALA A 1 184 ? -17.349 -5.357 -14.964 1.00 87.12 184 ALA A C 1
ATOM 1432 O O . ALA A 1 184 ? -16.485 -4.558 -15.324 1.00 87.12 184 ALA A O 1
ATOM 1433 N N . VAL A 1 185 ? -17.399 -5.859 -13.732 1.00 91.38 185 VAL A N 1
ATOM 1434 C CA . VAL A 1 185 ? -16.371 -5.642 -12.709 1.00 91.38 185 VAL A CA 1
ATOM 1435 C C . VAL A 1 185 ? -15.799 -6.984 -12.280 1.00 91.38 185 VAL A C 1
ATOM 1437 O O . VAL A 1 185 ? -16.528 -7.949 -12.059 1.00 91.38 185 VAL A O 1
ATOM 1440 N N . TYR A 1 186 ? -14.484 -7.051 -12.167 1.00 90.94 186 TYR A N 1
ATOM 1441 C CA . TYR A 1 186 ? -13.712 -8.248 -11.873 1.00 90.94 186 TYR A CA 1
ATOM 1442 C C . TYR A 1 186 ? -13.225 -8.208 -10.430 1.00 90.94 186 TYR A C 1
ATOM 1444 O O . TYR A 1 186 ? -12.812 -7.166 -9.940 1.00 90.94 186 TYR A O 1
ATOM 1452 N N . LEU A 1 187 ? -13.233 -9.340 -9.739 1.00 86.62 187 LEU A N 1
ATOM 1453 C CA . LEU A 1 187 ? -12.677 -9.494 -8.402 1.00 86.62 187 LEU A CA 1
ATOM 1454 C C . LEU A 1 187 ? -11.266 -10.071 -8.505 1.00 86.62 187 LEU A C 1
ATOM 1456 O O . LEU A 1 187 ? -11.079 -11.223 -8.899 1.00 86.62 187 LEU A O 1
ATOM 1460 N N . HIS A 1 188 ? -10.262 -9.301 -8.086 1.00 83.25 188 HIS A N 1
ATOM 1461 C CA . HIS A 1 188 ? -8.888 -9.784 -8.129 1.00 83.25 188 HIS A CA 1
ATOM 1462 C C . HIS A 1 188 ? -8.647 -10.864 -7.059 1.00 83.25 188 HIS A C 1
ATOM 1464 O O . HIS A 1 188 ? -8.822 -10.591 -5.866 1.00 83.25 188 HIS A O 1
ATOM 1470 N N . PRO A 1 189 ? -8.167 -12.069 -7.423 1.00 71.94 189 PRO A N 1
ATOM 1471 C CA . PRO A 1 189 ? -8.113 -13.212 -6.507 1.00 71.94 189 PRO A CA 1
ATOM 1472 C C . PRO A 1 189 ? -7.177 -12.982 -5.314 1.00 71.94 189 PRO A C 1
ATOM 1474 O O . PRO A 1 189 ? -7.471 -13.408 -4.196 1.00 71.94 189 PRO A O 1
ATOM 1477 N N . LYS A 1 190 ? -6.068 -12.262 -5.528 1.00 75.44 190 LYS A N 1
ATOM 1478 C CA . LYS A 1 190 ? -5.078 -11.963 -4.480 1.00 75.44 190 LYS A CA 1
ATOM 1479 C C . LYS A 1 190 ? -5.478 -10.791 -3.584 1.00 75.44 190 LYS A C 1
ATOM 1481 O O . LYS A 1 190 ? -5.154 -10.801 -2.403 1.00 75.44 190 LYS A O 1
ATOM 1486 N N . TYR A 1 191 ? -6.138 -9.782 -4.151 1.00 74.44 191 TYR A N 1
ATOM 1487 C CA . TYR A 1 191 ? -6.388 -8.507 -3.465 1.00 74.44 191 TYR A CA 1
ATOM 1488 C C . TYR A 1 191 ? -7.820 -8.384 -2.957 1.00 74.44 191 TYR A C 1
ATOM 1490 O O . TYR A 1 191 ? -8.126 -7.441 -2.242 1.00 74.44 191 TYR A O 1
ATOM 1498 N N . GLN A 1 192 ? -8.693 -9.329 -3.331 1.00 76.00 192 GLN A N 1
ATOM 1499 C CA . GLN A 1 192 ? -10.101 -9.382 -2.934 1.00 76.00 192 GLN A CA 1
ATOM 1500 C C . GLN A 1 192 ? -10.846 -8.057 -3.164 1.00 76.00 192 GLN A C 1
ATOM 1502 O O . GLN A 1 192 ? -11.838 -7.780 -2.496 1.00 76.00 192 GLN A O 1
ATOM 1507 N N . ARG A 1 193 ? -10.379 -7.274 -4.142 1.00 78.69 193 ARG A N 1
ATOM 1508 C CA . ARG A 1 193 ? -10.895 -5.962 -4.523 1.00 78.69 193 ARG A CA 1
ATOM 1509 C C . ARG A 1 193 ? -11.396 -6.008 -5.956 1.00 78.69 193 ARG A C 1
ATOM 1511 O O . ARG A 1 193 ? -10.842 -6.740 -6.784 1.00 78.69 193 ARG A O 1
ATOM 1518 N N . GLU A 1 194 ? -12.449 -5.248 -6.210 1.00 86.69 194 GLU A N 1
ATOM 1519 C CA . GLU A 1 194 ? -13.026 -5.133 -7.536 1.00 86.69 194 GLU A CA 1
ATOM 1520 C C . GLU A 1 194 ? -12.208 -4.187 -8.419 1.00 86.69 194 GLU A C 1
ATOM 1522 O O . GLU A 1 194 ? -11.608 -3.224 -7.942 1.00 86.69 194 GLU A O 1
ATOM 1527 N N . TYR A 1 195 ? -12.173 -4.470 -9.712 1.00 88.00 195 TYR A N 1
ATOM 1528 C CA . TYR A 1 195 ? -11.574 -3.619 -10.725 1.00 88.00 195 TYR A CA 1
ATOM 1529 C C . TYR A 1 195 ? -12.342 -3.739 -12.038 1.00 88.00 195 TYR A C 1
ATOM 1531 O O . TYR A 1 195 ? -13.067 -4.705 -12.261 1.00 88.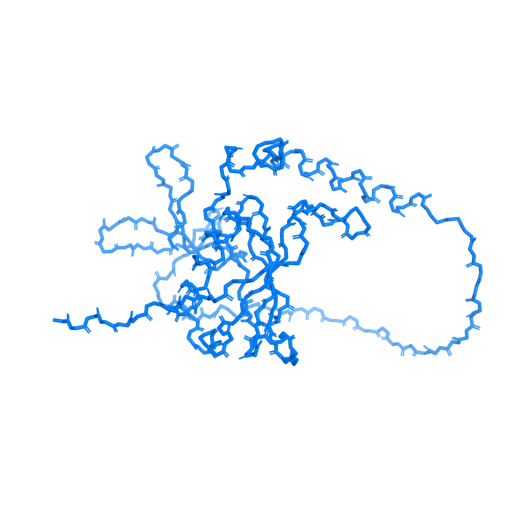00 195 TYR A O 1
ATOM 1539 N N . TYR A 1 196 ? -12.174 -2.774 -12.925 1.00 89.94 196 TYR A N 1
ATOM 1540 C CA . TYR A 1 196 ? -12.630 -2.851 -14.309 1.00 89.94 196 TYR A CA 1
ATOM 1541 C C . TYR A 1 196 ? -11.517 -2.370 -15.239 1.00 89.94 196 TYR A C 1
ATOM 1543 O O . TYR A 1 196 ? -10.491 -1.870 -14.775 1.00 89.94 196 TYR A O 1
ATOM 1551 N N . TYR A 1 197 ? -11.699 -2.573 -16.538 1.00 87.88 197 TYR A N 1
ATOM 1552 C CA . TYR A 1 197 ? -10.827 -2.001 -17.558 1.00 87.88 197 TYR A CA 1
ATOM 1553 C C . TYR A 1 197 ? -11.497 -0.744 -18.114 1.00 87.88 197 TYR A C 1
ATOM 1555 O O . TYR A 1 197 ? -12.677 -0.810 -18.464 1.00 87.88 197 TYR A O 1
ATOM 1563 N N . ASP A 1 198 ? -10.785 0.382 -18.140 1.00 85.25 198 ASP A N 1
ATOM 1564 C CA . ASP A 1 198 ? -11.257 1.594 -18.821 1.00 85.25 198 ASP A CA 1
ATOM 1565 C C . ASP A 1 198 ? -11.199 1.448 -20.354 1.00 85.25 198 ASP A C 1
ATOM 1567 O O . ASP A 1 198 ? -10.893 0.373 -20.882 1.00 85.25 198 ASP A O 1
ATOM 1571 N N . GLU A 1 199 ? -11.561 2.511 -21.079 1.00 84.81 199 GLU A N 1
ATOM 1572 C CA . GLU A 1 199 ? -11.634 2.511 -22.548 1.00 84.81 199 GLU A CA 1
ATOM 1573 C C . GLU A 1 199 ? -10.262 2.249 -23.193 1.00 84.81 199 GLU A C 1
ATOM 1575 O O . GLU A 1 199 ? -10.171 1.689 -24.286 1.00 84.81 199 GLU A O 1
ATOM 1580 N N . GLU A 1 200 ? -9.190 2.583 -22.480 1.00 85.75 200 GLU A N 1
ATOM 1581 C CA . GLU A 1 200 ? -7.799 2.370 -22.857 1.00 85.75 200 GLU A CA 1
ATOM 1582 C C . GLU A 1 200 ? -7.276 0.974 -22.471 1.00 85.75 200 GLU A C 1
ATOM 1584 O O . GLU A 1 200 ? -6.135 0.626 -22.789 1.00 85.75 200 GLU A O 1
ATOM 1589 N N . GLY A 1 201 ? -8.090 0.153 -21.799 1.00 81.69 201 GLY A N 1
ATOM 1590 C CA . GLY A 1 201 ? -7.707 -1.175 -21.317 1.00 81.69 201 GLY A CA 1
ATOM 1591 C C . GLY A 1 201 ? -6.853 -1.150 -20.045 1.00 81.69 201 GLY A C 1
ATOM 1592 O O . GLY A 1 201 ? -6.247 -2.162 -19.681 1.00 81.69 201 GLY A O 1
ATOM 1593 N N . THR A 1 202 ? -6.795 -0.018 -19.348 1.00 82.88 202 THR A N 1
ATOM 1594 C CA . THR A 1 202 ? -6.083 0.143 -18.079 1.00 82.88 202 THR A CA 1
ATOM 1595 C C . THR A 1 202 ? -6.941 -0.360 -16.925 1.00 82.88 202 THR A C 1
ATOM 1597 O O . THR A 1 202 ? -8.154 -0.184 -16.877 1.00 82.88 202 THR A O 1
ATOM 1600 N N . THR A 1 203 ? -6.305 -1.021 -15.959 1.00 82.81 203 THR A N 1
ATOM 1601 C CA . THR A 1 203 ? -6.990 -1.524 -14.763 1.00 82.81 203 THR A CA 1
ATOM 1602 C C . THR A 1 203 ? -7.328 -0.383 -13.805 1.00 82.81 203 THR A C 1
ATOM 1604 O O . THR A 1 203 ? -6.431 0.240 -13.236 1.00 82.81 203 THR A O 1
ATOM 1607 N N . VAL A 1 204 ? -8.619 -0.180 -13.548 1.00 82.31 204 VAL A N 1
ATOM 1608 C CA . VAL A 1 204 ? -9.140 0.780 -12.571 1.00 82.31 204 VAL A CA 1
ATOM 1609 C C . VAL A 1 204 ? -9.734 0.035 -11.379 1.00 82.31 204 VAL A C 1
ATOM 1611 O O . VAL A 1 204 ? -10.671 -0.746 -11.520 1.00 82.31 204 VAL A O 1
ATOM 1614 N N . TRP A 1 205 ? -9.189 0.279 -10.186 1.00 81.75 205 TRP A N 1
ATOM 1615 C CA . TRP A 1 205 ? -9.615 -0.366 -8.939 1.00 81.75 205 TRP A CA 1
ATOM 1616 C C . TRP A 1 205 ? -10.795 0.372 -8.295 1.00 81.75 205 TRP A C 1
ATOM 1618 O O . TRP A 1 205 ? -10.699 1.578 -8.059 1.00 81.75 205 TRP A O 1
ATOM 1628 N N . LEU A 1 206 ? -11.861 -0.365 -7.965 1.00 75.25 206 LEU A N 1
ATOM 1629 C CA . LEU A 1 206 ? -13.065 0.119 -7.274 1.00 75.25 206 LEU A CA 1
ATOM 1630 C C . LEU A 1 206 ? -12.883 0.076 -5.760 1.00 75.25 206 LEU A C 1
ATOM 1632 O O . LEU A 1 206 ? -12.542 -0.993 -5.205 1.00 75.25 206 LEU A O 1
#